Protein AF-A0A9W8GYG0-F1 (afdb_monomer)

Foldseek 3Di:
DDDPPDDFDKDFDDWDDFDDDDVRFAKTKTQTDSDDQDDDDDPVRHDPGFKMKIKGFFQFDPDNVPTQLPVVVVLVVVCVVCVVCCVVQLADRKDFPDKDFDWDQDPNDTDTDWPCVVPVPPDPDDSRTTTTMMTMIDGDAAEQQAAPALCRVVVLVDRNNHRNDDDDDSSPPGDCVDVVPQWAPDQDDDFLQADLVSLVDRGDGDDCLRVLSSVLLVLLVCQLQDRRPVPGDPPVCCVVALNVQSRDPHSVSNSVSVCQCLVDLVSVCVRTLVNGDQDDPVSNRSVRSSVNSSVSSCVCRVDCVNDVPNDDDD

Organism: NCBI:txid1052879

Solvent-accessible surface area (backbone atoms only — not comparable to full-atom values): 18501 Å² total; per-residue (Å²): 135,78,80,76,81,80,84,80,68,73,46,68,89,55,80,76,46,76,44,71,70,61,98,69,48,34,37,36,33,33,53,22,16,75,65,84,77,88,67,81,78,40,95,91,43,62,83,75,65,50,30,33,37,43,41,31,49,38,67,52,50,94,56,68,90,78,30,81,38,41,42,68,60,51,51,49,53,50,47,59,69,42,52,80,46,23,80,83,36,49,40,63,74,72,43,78,78,46,72,48,74,41,62,46,82,54,94,94,37,81,40,64,47,30,46,42,72,75,67,66,55,84,57,88,86,55,93,79,36,26,39,30,35,38,40,31,32,29,70,63,51,47,80,80,65,79,54,95,42,51,63,54,46,44,32,43,77,44,80,64,29,57,52,39,53,74,95,72,86,50,48,79,52,77,63,83,90,42,88,91,60,43,60,38,90,62,87,76,77,55,80,60,34,49,30,64,65,58,54,76,42,66,78,44,72,66,54,75,59,48,59,59,47,23,51,54,41,50,50,53,51,39,36,45,36,31,69,41,81,93,68,42,56,58,75,81,60,43,72,80,41,70,71,41,40,39,66,44,100,40,60,69,57,20,35,52,47,47,48,57,30,57,68,41,71,66,41,26,40,65,54,48,58,68,60,36,39,82,29,70,102,81,37,59,48,31,51,31,54,46,50,46,50,52,50,49,46,46,55,59,64,68,33,66,93,75,36,86,79,75,73,67,88,128

Structure (mmCIF, N/CA/C/O backbone):
data_AF-A0A9W8GYG0-F1
#
_entry.id   AF-A0A9W8GYG0-F1
#
loop_
_atom_site.group_PDB
_atom_site.id
_atom_site.type_symbol
_atom_site.label_atom_id
_atom_site.label_alt_id
_atom_site.label_comp_id
_atom_site.label_asym_id
_atom_site.label_entity_id
_atom_site.label_seq_id
_atom_site.pdbx_PDB_ins_code
_atom_site.Cartn_x
_atom_site.Cartn_y
_atom_site.Cartn_z
_atom_site.occupancy
_atom_site.B_iso_or_equiv
_atom_site.auth_seq_id
_atom_site.auth_comp_id
_atom_site.auth_asym_id
_atom_site.auth_atom_id
_atom_site.pdbx_PDB_model_num
ATOM 1 N N . MET A 1 1 ? 14.097 -17.179 -34.208 1.00 32.53 1 MET A N 1
ATOM 2 C CA . MET A 1 1 ? 14.321 -15.730 -34.385 1.00 32.53 1 MET A CA 1
ATOM 3 C C . MET A 1 1 ? 13.280 -15.048 -33.525 1.00 32.53 1 MET A C 1
ATOM 5 O O . MET A 1 1 ? 12.122 -15.060 -33.910 1.00 32.53 1 MET A O 1
ATOM 9 N N . GLY A 1 2 ? 13.652 -14.645 -32.309 1.00 39.66 2 GLY A N 1
ATOM 10 C CA . GLY A 1 2 ? 12.723 -13.975 -31.398 1.00 39.66 2 GLY A CA 1
ATOM 11 C C . GLY A 1 2 ? 12.443 -12.570 -31.909 1.00 39.66 2 GLY A C 1
ATOM 12 O O . GLY A 1 2 ? 13.369 -11.908 -32.380 1.00 39.66 2 GLY A O 1
ATOM 13 N N . GLU A 1 3 ? 11.181 -12.152 -31.872 1.00 42.31 3 GLU A N 1
ATOM 14 C CA . GLU A 1 3 ? 10.793 -10.759 -32.081 1.00 42.31 3 GLU A CA 1
ATOM 15 C C . GLU A 1 3 ? 11.710 -9.861 -31.243 1.00 42.31 3 GLU A C 1
ATOM 17 O O . GLU A 1 3 ? 11.934 -10.121 -30.059 1.00 42.31 3 GLU A O 1
ATOM 22 N N . GLY A 1 4 ? 12.326 -8.863 -31.881 1.00 46.88 4 GLY A N 1
ATOM 23 C CA . GLY A 1 4 ? 13.229 -7.947 -31.196 1.00 46.88 4 GLY A CA 1
ATOM 24 C C . GLY A 1 4 ? 12.484 -7.289 -30.043 1.00 46.88 4 GLY A C 1
ATOM 25 O O . GLY A 1 4 ? 11.437 -6.685 -30.269 1.00 46.88 4 GLY A O 1
ATOM 26 N N . ALA A 1 5 ? 12.998 -7.441 -28.821 1.00 58.00 5 ALA A N 1
ATOM 27 C CA . ALA A 1 5 ? 12.412 -6.819 -27.643 1.00 58.00 5 ALA A CA 1
ATOM 28 C C . ALA A 1 5 ? 12.202 -5.326 -27.925 1.00 58.00 5 ALA A C 1
ATOM 30 O O . ALA A 1 5 ? 13.154 -4.601 -28.224 1.00 58.00 5 ALA A O 1
ATOM 31 N N . VAL A 1 6 ? 10.945 -4.885 -27.896 1.00 69.50 6 VAL A N 1
ATOM 32 C CA . VAL A 1 6 ? 10.605 -3.484 -28.132 1.00 69.50 6 VAL A CA 1
ATOM 33 C C . VAL A 1 6 ? 11.136 -2.688 -26.949 1.00 69.50 6 VAL A C 1
ATOM 35 O O . VAL A 1 6 ? 10.640 -2.804 -25.830 1.00 69.50 6 VAL A O 1
ATOM 38 N N . VAL A 1 7 ? 12.177 -1.896 -27.192 1.00 77.94 7 VAL A N 1
ATOM 39 C CA . VAL A 1 7 ? 12.701 -0.963 -26.196 1.00 77.94 7 VAL A CA 1
ATOM 40 C C . VAL A 1 7 ? 11.732 0.208 -26.100 1.00 77.94 7 VAL A C 1
ATOM 42 O O . VAL A 1 7 ? 11.398 0.826 -27.112 1.00 77.94 7 VAL A O 1
ATOM 45 N N . LYS A 1 8 ? 11.271 0.498 -24.884 1.00 85.44 8 LYS A N 1
ATOM 46 C CA . LYS A 1 8 ? 10.375 1.616 -24.594 1.00 85.44 8 LYS A CA 1
ATOM 47 C C . LYS A 1 8 ? 11.003 2.513 -23.536 1.00 85.44 8 LYS A C 1
ATOM 49 O O . LYS A 1 8 ? 11.338 2.047 -22.447 1.00 85.44 8 LYS A O 1
ATOM 54 N N . ASP A 1 9 ? 11.138 3.790 -23.872 1.00 89.56 9 ASP A N 1
ATOM 55 C CA . ASP A 1 9 ? 11.705 4.801 -22.987 1.00 89.56 9 ASP A CA 1
ATOM 56 C C . ASP A 1 9 ? 10.609 5.470 -22.156 1.00 89.56 9 ASP A C 1
ATOM 58 O O . ASP A 1 9 ? 9.516 5.751 -22.647 1.00 89.56 9 ASP A O 1
ATOM 62 N N . TYR A 1 10 ? 10.922 5.746 -20.889 1.00 90.62 10 TYR A N 1
ATOM 63 C CA . TYR A 1 10 ? 10.026 6.428 -19.960 1.00 90.62 10 TYR A CA 1
ATOM 64 C C . TYR A 1 10 ? 10.720 7.631 -19.326 1.00 90.62 10 TYR A C 1
ATOM 66 O O . TYR A 1 10 ? 11.835 7.531 -18.811 1.00 90.62 10 TYR A O 1
ATOM 74 N N . TYR A 1 11 ? 10.027 8.765 -19.310 1.00 89.69 11 TYR A N 1
ATOM 75 C CA . TYR A 1 11 ? 10.526 10.044 -18.819 1.00 89.69 11 TYR A CA 1
ATOM 76 C C . TYR A 1 11 ? 9.817 10.435 -17.523 1.00 89.69 11 TYR A C 1
ATOM 78 O O . TYR A 1 11 ? 8.597 10.323 -17.409 1.00 89.69 11 TYR A O 1
ATOM 86 N N . PHE A 1 12 ? 10.575 10.922 -16.541 1.00 87.75 12 PHE A N 1
ATOM 87 C CA . PHE A 1 12 ? 10.055 11.358 -15.246 1.00 87.75 12 PHE A CA 1
ATOM 88 C C . PHE A 1 12 ? 10.804 12.595 -14.751 1.00 87.75 12 PHE A C 1
ATOM 90 O O . PHE A 1 12 ? 11.953 12.825 -15.120 1.00 87.75 12 PHE A O 1
ATOM 97 N N . SER A 1 13 ? 10.155 13.395 -13.904 1.00 80.50 13 SER A N 1
ATOM 98 C CA . SER A 1 13 ? 10.754 14.603 -13.316 1.00 80.50 13 SER A CA 1
ATOM 99 C C . SER A 1 13 ? 10.986 14.497 -11.810 1.00 80.50 13 SER A C 1
ATOM 101 O O . SER A 1 13 ? 11.845 15.189 -11.271 1.00 80.50 13 SER A O 1
ATOM 103 N N . THR A 1 14 ? 10.238 13.635 -11.117 1.00 72.06 14 THR A N 1
ATOM 104 C CA . THR A 1 14 ? 10.296 13.494 -9.656 1.00 72.06 14 THR A CA 1
ATOM 105 C C . THR A 1 14 ? 10.007 12.060 -9.226 1.00 72.06 14 THR A C 1
ATOM 107 O O . THR A 1 14 ? 9.078 11.440 -9.747 1.00 72.06 14 THR A O 1
ATOM 110 N N . VAL A 1 15 ? 10.729 11.574 -8.217 1.00 72.38 15 VAL A N 1
ATOM 111 C CA . VAL A 1 15 ? 10.367 10.356 -7.472 1.00 72.38 15 VAL A CA 1
ATOM 112 C C . VAL A 1 15 ? 9.193 10.690 -6.548 1.00 72.38 15 VAL A C 1
ATOM 114 O O . VAL A 1 15 ? 9.250 11.693 -5.837 1.00 72.38 15 VAL A O 1
ATOM 117 N N . ARG A 1 16 ? 8.109 9.901 -6.575 1.00 66.88 16 ARG A N 1
ATOM 118 C CA . ARG A 1 16 ? 6.901 10.181 -5.771 1.00 66.88 16 ARG A CA 1
ATOM 119 C C . ARG A 1 16 ? 6.907 9.533 -4.399 1.00 66.88 16 ARG A C 1
ATOM 121 O O . ARG A 1 16 ? 6.424 10.144 -3.453 1.00 66.88 16 ARG A O 1
ATOM 128 N N . CYS A 1 17 ? 7.421 8.315 -4.306 1.00 62.78 17 CYS A N 1
ATOM 129 C CA . CYS A 1 17 ? 7.518 7.572 -3.059 1.00 62.78 17 CYS A CA 1
ATOM 130 C C . CYS A 1 17 ? 8.853 6.829 -3.024 1.00 62.78 17 CYS A C 1
ATOM 132 O O . CYS A 1 17 ? 9.299 6.317 -4.056 1.00 62.78 17 CYS A O 1
ATOM 134 N N . GLN A 1 18 ? 9.471 6.796 -1.845 1.00 62.59 18 GLN A N 1
ATOM 135 C CA . GLN A 1 18 ? 10.703 6.072 -1.574 1.00 62.59 18 GLN A CA 1
ATOM 136 C C . GLN A 1 18 ? 10.613 5.444 -0.179 1.00 62.59 18 GLN A C 1
ATOM 138 O O . GLN A 1 18 ? 10.443 6.155 0.811 1.00 62.59 18 GLN A O 1
ATOM 143 N N . ALA A 1 19 ? 10.733 4.120 -0.121 1.00 55.72 19 ALA A N 1
ATOM 144 C CA . ALA A 1 19 ? 10.968 3.365 1.103 1.00 55.72 19 ALA A CA 1
ATOM 145 C C . ALA A 1 19 ? 12.425 2.859 1.091 1.00 55.72 19 ALA A C 1
ATOM 147 O O . ALA A 1 19 ? 12.839 2.205 0.131 1.00 55.72 19 ALA A O 1
ATOM 148 N N . ASP A 1 20 ? 13.213 3.175 2.125 1.00 53.03 20 ASP A N 1
ATOM 149 C CA . ASP A 1 20 ? 14.621 2.749 2.302 1.00 53.03 20 ASP A CA 1
ATOM 150 C C . ASP A 1 20 ? 14.684 1.549 3.283 1.00 53.03 20 ASP A C 1
ATOM 152 O O . ASP A 1 20 ? 13.808 1.453 4.136 1.00 53.03 20 ASP A O 1
ATOM 156 N N . ARG A 1 21 ? 15.622 0.575 3.311 1.00 51.34 21 ARG A N 1
ATOM 157 C CA . ARG A 1 21 ? 17.047 0.415 2.955 1.00 51.34 21 ARG A CA 1
ATOM 158 C C . ARG A 1 21 ? 17.504 -1.055 2.696 1.00 51.34 21 ARG A C 1
ATOM 160 O O . ARG A 1 21 ? 17.574 -1.825 3.643 1.00 51.34 21 ARG A O 1
ATOM 167 N N . VAL A 1 22 ? 18.216 -1.306 1.599 1.00 42.56 22 VAL A N 1
ATOM 168 C CA . VAL A 1 22 ? 19.689 -1.489 1.615 1.00 42.56 22 VAL A CA 1
ATOM 169 C C . VAL A 1 22 ? 20.235 -0.494 0.584 1.00 42.56 22 VAL A C 1
ATOM 171 O O . VAL A 1 22 ? 19.637 -0.332 -0.473 1.00 42.56 22 VAL A O 1
ATOM 174 N N . PHE A 1 23 ? 21.264 0.295 0.914 1.00 48.19 23 PHE A N 1
ATOM 175 C CA . PHE A 1 23 ? 21.724 1.437 0.087 1.00 48.19 23 PHE A CA 1
ATOM 176 C C . PHE A 1 23 ? 20.643 2.482 -0.300 1.00 48.19 23 PHE A C 1
ATOM 178 O O . PHE A 1 23 ? 20.776 3.165 -1.314 1.00 48.19 23 PHE A O 1
ATOM 185 N N . GLY A 1 24 ? 19.574 2.633 0.491 1.00 51.66 24 GLY A N 1
ATOM 186 C CA . GLY A 1 24 ? 18.480 3.572 0.183 1.00 51.66 24 GLY A CA 1
ATOM 187 C C . GLY A 1 24 ? 17.498 3.076 -0.888 1.00 51.66 24 GLY A C 1
ATOM 188 O O . GLY A 1 24 ? 16.936 3.878 -1.628 1.00 51.66 24 GLY A O 1
ATOM 189 N N . ARG A 1 25 ? 17.343 1.753 -1.045 1.00 57.03 25 ARG A N 1
ATOM 190 C CA . ARG A 1 25 ? 16.404 1.149 -2.002 1.00 57.03 25 ARG A CA 1
ATOM 191 C C . ARG A 1 25 ? 15.663 -0.025 -1.354 1.00 57.03 25 ARG A C 1
ATOM 193 O O . ARG A 1 25 ? 16.288 -1.046 -1.090 1.00 57.03 25 ARG A O 1
ATOM 200 N N . TYR A 1 26 ? 14.362 0.114 -1.100 1.00 67.88 26 TYR A N 1
ATOM 201 C CA . TYR A 1 26 ? 13.443 -1.029 -0.981 1.00 67.88 26 TYR A CA 1
ATOM 202 C C . TYR A 1 26 ? 12.332 -0.962 -2.019 1.00 67.88 26 TYR A C 1
ATOM 204 O O . TYR A 1 26 ? 12.177 -1.920 -2.762 1.00 67.88 26 TYR A O 1
ATOM 212 N N . THR A 1 27 ? 11.666 0.181 -2.161 1.00 76.00 27 THR A N 1
ATOM 213 C CA . THR A 1 27 ? 10.703 0.422 -3.244 1.00 76.00 27 THR A CA 1
ATOM 214 C C . THR A 1 27 ? 10.742 1.897 -3.630 1.00 76.00 27 THR A C 1
ATOM 216 O O . THR A 1 27 ? 10.792 2.783 -2.772 1.00 76.00 27 THR A O 1
ATOM 219 N N . ARG A 1 28 ? 10.730 2.176 -4.933 1.00 81.25 28 ARG A N 1
ATOM 220 C CA . ARG A 1 28 ? 10.609 3.506 -5.531 1.00 81.25 28 ARG A CA 1
ATOM 221 C C . ARG A 1 28 ? 9.422 3.512 -6.475 1.00 81.25 28 ARG A C 1
ATOM 223 O O . ARG A 1 28 ? 9.220 2.566 -7.229 1.00 81.25 28 ARG A O 1
ATOM 230 N N . CYS A 1 29 ? 8.669 4.602 -6.455 1.00 81.00 29 CYS A N 1
ATOM 231 C CA . CYS A 1 29 ? 7.591 4.827 -7.409 1.00 81.00 29 CYS A CA 1
ATOM 232 C C . CYS A 1 29 ? 7.861 6.089 -8.224 1.00 81.00 29 CYS A C 1
ATOM 234 O O . CYS A 1 29 ? 8.062 7.181 -7.675 1.00 81.00 29 CYS A O 1
ATOM 236 N N . PHE A 1 30 ? 7.817 5.938 -9.541 1.00 84.38 30 PHE A N 1
ATOM 237 C CA . PHE A 1 30 ? 7.934 7.021 -10.503 1.00 84.38 30 PHE A CA 1
ATOM 238 C C . PHE A 1 30 ? 6.594 7.199 -11.201 1.00 84.38 30 PHE A C 1
ATOM 240 O O . PHE A 1 30 ? 6.005 6.226 -11.657 1.00 84.38 30 PHE A O 1
ATOM 247 N N . LEU A 1 31 ? 6.128 8.439 -11.321 1.00 84.31 31 LEU A N 1
ATOM 248 C CA . LEU A 1 31 ? 5.104 8.752 -12.312 1.00 84.31 31 LEU A CA 1
ATOM 249 C C . LEU A 1 31 ? 5.833 9.190 -13.567 1.00 84.31 31 LEU A C 1
ATOM 251 O O . LEU A 1 31 ? 6.679 10.090 -13.502 1.00 84.31 31 LEU A O 1
ATOM 255 N N . THR A 1 32 ? 5.542 8.528 -14.676 1.00 88.44 32 THR A N 1
ATOM 256 C CA . THR A 1 32 ? 6.310 8.675 -15.903 1.00 88.44 32 THR A CA 1
ATOM 257 C C . THR A 1 32 ? 5.392 8.845 -17.108 1.00 88.44 32 THR A C 1
ATOM 259 O O . THR A 1 32 ? 4.164 8.751 -17.023 1.00 88.44 32 THR A O 1
ATOM 262 N N . THR A 1 33 ? 6.006 9.179 -18.233 1.00 88.31 33 THR A N 1
ATOM 263 C CA . THR A 1 33 ? 5.366 9.236 -19.540 1.00 88.31 33 THR A CA 1
ATOM 264 C C . THR A 1 33 ? 6.251 8.530 -20.549 1.00 88.31 33 THR A C 1
ATOM 266 O O . THR A 1 33 ? 7.475 8.593 -20.451 1.00 88.31 33 THR A O 1
ATOM 269 N N . ASP A 1 34 ? 5.643 7.852 -21.507 1.00 87.50 34 ASP A N 1
ATOM 270 C CA . ASP A 1 34 ? 6.313 7.295 -22.682 1.00 87.50 34 ASP A CA 1
ATOM 271 C C . ASP A 1 34 ? 6.393 8.299 -23.844 1.00 87.50 34 ASP A C 1
ATOM 273 O O . ASP A 1 34 ? 6.921 7.994 -24.913 1.00 87.50 34 ASP A O 1
ATOM 277 N N . VAL A 1 35 ? 5.899 9.522 -23.634 1.00 87.69 35 VAL A N 1
ATOM 278 C CA . VAL A 1 35 ? 5.983 10.615 -24.600 1.00 87.69 35 VAL A CA 1
ATOM 279 C C . VAL A 1 35 ? 7.257 11.419 -24.362 1.00 87.69 35 VAL A C 1
ATOM 281 O O . VAL A 1 35 ? 7.494 11.930 -23.267 1.00 87.69 35 VAL A O 1
ATOM 284 N N . ILE A 1 36 ? 8.058 11.582 -25.416 1.00 87.81 36 ILE A N 1
ATOM 285 C CA . ILE A 1 36 ? 9.282 12.390 -25.375 1.00 87.81 36 ILE A CA 1
ATOM 286 C C . ILE A 1 36 ? 8.931 13.835 -24.969 1.00 87.81 36 ILE A C 1
ATOM 288 O O . ILE A 1 36 ? 8.145 14.486 -25.666 1.00 87.81 36 ILE A O 1
ATOM 292 N N . PRO A 1 37 ? 9.512 14.376 -23.880 1.00 84.69 37 PRO A N 1
ATOM 293 C CA . PRO A 1 37 ? 9.245 15.742 -23.452 1.00 84.69 37 PRO A CA 1
ATOM 294 C C . PRO A 1 37 ? 9.752 16.747 -24.489 1.00 84.69 37 PRO A C 1
ATOM 296 O O . PRO A 1 37 ? 10.952 16.861 -24.745 1.00 84.69 37 PRO A O 1
ATOM 299 N N . MET A 1 38 ? 8.834 17.511 -25.078 1.00 83.06 38 MET A N 1
ATOM 300 C CA . MET A 1 38 ? 9.169 18.584 -26.012 1.00 83.06 38 MET A CA 1
ATOM 301 C C . MET A 1 38 ? 9.496 19.859 -25.219 1.00 83.06 38 MET A C 1
ATOM 303 O O . MET A 1 38 ? 8.609 20.630 -24.857 1.00 83.06 38 MET A O 1
ATOM 307 N N . GLY A 1 39 ? 10.781 20.077 -24.928 1.00 83.00 39 GLY A N 1
ATOM 308 C CA . GLY A 1 39 ? 11.282 21.272 -24.236 1.00 83.00 39 GLY A CA 1
ATOM 309 C C . GLY A 1 39 ? 11.584 21.072 -22.746 1.00 83.00 39 GLY A C 1
ATOM 310 O O . GLY A 1 39 ? 11.620 19.955 -22.236 1.00 83.00 39 GLY A O 1
ATOM 311 N N . VAL A 1 40 ? 11.860 22.175 -22.042 1.00 84.44 40 VAL A N 1
ATOM 312 C CA . VAL A 1 40 ? 12.241 22.139 -20.620 1.00 84.44 40 VAL A CA 1
ATOM 313 C C . VAL A 1 40 ? 11.010 21.859 -19.757 1.00 84.44 40 VAL A C 1
ATOM 315 O O . VAL A 1 40 ? 10.021 22.594 -19.820 1.00 84.44 40 VAL A O 1
ATOM 318 N N . VAL A 1 41 ? 11.087 20.813 -18.932 1.00 84.69 41 VAL A N 1
ATOM 319 C CA . VAL A 1 41 ? 10.051 20.475 -17.946 1.00 84.69 41 VAL A CA 1
ATOM 320 C C . VAL A 1 41 ? 10.043 21.526 -16.838 1.00 84.69 41 VAL A C 1
ATOM 322 O O . VAL A 1 41 ? 11.073 21.801 -16.222 1.00 84.69 41 VAL A O 1
ATOM 325 N N . SER A 1 42 ? 8.880 22.119 -16.573 1.00 83.12 42 SER A N 1
ATOM 326 C CA . SER A 1 42 ? 8.711 23.171 -15.565 1.00 83.12 42 SER A CA 1
ATOM 327 C C . SER A 1 42 ? 7.309 23.136 -14.948 1.00 83.12 42 SER A C 1
ATOM 329 O O . SER A 1 42 ? 6.454 22.358 -15.361 1.00 83.12 42 SER A O 1
ATOM 331 N N . ALA A 1 43 ? 7.037 24.005 -13.970 1.00 79.75 43 ALA A N 1
ATOM 332 C CA . ALA A 1 43 ? 5.693 24.140 -13.400 1.00 79.75 43 ALA A CA 1
ATOM 333 C C . ALA A 1 43 ? 4.645 24.620 -14.427 1.00 79.75 43 ALA A C 1
ATOM 335 O O . ALA A 1 43 ? 3.468 24.298 -14.293 1.00 79.75 43 ALA A O 1
ATOM 336 N N . THR A 1 44 ? 5.062 25.380 -15.445 1.00 82.25 44 THR A N 1
ATOM 337 C CA . THR A 1 44 ? 4.190 25.875 -16.524 1.00 82.25 44 THR A CA 1
ATOM 338 C C . THR A 1 44 ? 4.158 24.950 -17.741 1.00 82.25 44 THR A C 1
ATOM 340 O O . THR A 1 44 ? 3.310 25.130 -18.609 1.00 82.25 44 THR A O 1
ATOM 343 N N . ASN A 1 45 ? 5.053 23.960 -17.792 1.00 82.62 45 ASN A N 1
ATOM 344 C CA . ASN A 1 45 ? 5.111 22.914 -18.810 1.00 82.62 45 ASN A CA 1
ATOM 345 C C . ASN A 1 45 ? 5.411 21.553 -18.146 1.00 82.62 45 ASN A C 1
ATOM 347 O O . ASN A 1 45 ? 6.541 21.053 -18.242 1.00 82.62 45 ASN A O 1
ATOM 351 N N . PRO A 1 46 ? 4.458 20.994 -17.374 1.00 83.56 46 PRO A N 1
ATOM 352 C CA . PRO A 1 46 ? 4.664 19.734 -16.674 1.00 83.56 46 PRO A CA 1
ATOM 353 C C . PRO A 1 46 ? 4.577 18.542 -17.634 1.00 83.56 46 PRO A C 1
ATOM 355 O O . PRO A 1 46 ? 3.944 18.610 -18.686 1.00 83.56 46 PRO A O 1
ATOM 358 N N . LEU A 1 47 ? 5.171 17.415 -17.237 1.00 84.94 47 LEU A N 1
ATOM 359 C CA . LEU A 1 47 ? 4.962 16.143 -17.930 1.00 84.94 47 LEU A CA 1
ATOM 360 C C . LEU A 1 47 ? 3.495 15.710 -17.820 1.00 84.94 47 LEU A C 1
ATOM 362 O O . LEU A 1 47 ? 2.904 15.785 -16.740 1.00 84.94 47 LEU A O 1
ATOM 366 N N . ILE A 1 48 ? 2.940 15.199 -18.920 1.00 84.69 48 ILE A N 1
ATOM 367 C CA . ILE A 1 48 ? 1.654 14.496 -18.921 1.00 84.69 48 ILE A CA 1
ATOM 368 C C . ILE A 1 48 ? 1.942 13.043 -18.559 1.00 84.69 48 ILE A C 1
ATOM 370 O O . ILE A 1 48 ? 2.442 12.274 -19.377 1.00 84.69 48 ILE A O 1
ATOM 374 N N . LEU A 1 49 ? 1.689 12.702 -17.302 1.00 84.25 49 LEU A N 1
ATOM 375 C CA . LEU A 1 49 ? 2.003 11.401 -16.728 1.00 84.25 49 LEU A CA 1
ATOM 376 C C . LEU A 1 49 ? 0.943 10.389 -17.183 1.00 84.25 49 LEU A C 1
ATOM 378 O O . LEU A 1 49 ? -0.248 10.653 -17.035 1.00 84.25 49 LEU A O 1
ATOM 382 N N . THR A 1 50 ? 1.369 9.253 -17.729 1.00 84.25 50 THR A N 1
ATOM 383 C CA . THR A 1 50 ? 0.476 8.219 -18.291 1.00 84.25 50 THR A CA 1
ATOM 384 C C . THR A 1 50 ? 0.642 6.865 -17.617 1.00 84.25 50 THR A C 1
ATOM 386 O O . THR A 1 50 ? -0.297 6.074 -17.592 1.00 84.25 50 THR A O 1
ATOM 389 N N . VAL A 1 51 ? 1.807 6.615 -17.023 1.00 85.44 51 VAL A N 1
ATOM 390 C CA . VAL A 1 51 ? 2.146 5.349 -16.378 1.00 85.44 51 VAL A CA 1
ATOM 391 C C . VAL A 1 51 ? 2.830 5.566 -15.032 1.00 85.44 51 VAL A C 1
ATOM 393 O O . VAL A 1 51 ? 3.449 6.597 -14.754 1.00 85.44 51 VAL A O 1
ATOM 396 N N . VAL A 1 52 ? 2.746 4.553 -14.186 1.00 85.38 52 VAL A N 1
ATOM 397 C CA . VAL A 1 52 ? 3.474 4.466 -12.924 1.00 85.38 52 VAL A CA 1
ATOM 398 C C . VAL A 1 52 ? 4.456 3.311 -13.000 1.00 85.38 52 VAL A C 1
ATOM 400 O O . VAL A 1 52 ? 4.111 2.208 -13.414 1.00 85.38 52 VAL A O 1
ATOM 403 N N . ILE A 1 53 ? 5.698 3.581 -12.615 1.00 87.31 53 ILE A N 1
ATOM 404 C CA . ILE A 1 53 ? 6.751 2.578 -12.533 1.00 87.31 53 ILE A CA 1
ATOM 405 C C . ILE A 1 53 ? 7.040 2.328 -11.063 1.00 87.31 53 ILE A C 1
ATOM 407 O O . ILE A 1 53 ? 7.550 3.217 -10.375 1.00 87.31 53 ILE A O 1
ATOM 411 N N . LYS A 1 54 ? 6.735 1.117 -10.604 1.00 86.69 54 LYS A N 1
ATOM 412 C CA . LYS A 1 54 ? 7.235 0.580 -9.342 1.00 86.69 54 LYS A CA 1
ATOM 413 C C . LYS A 1 54 ? 8.573 -0.102 -9.610 1.00 86.69 54 LYS A C 1
ATOM 415 O O . LYS A 1 54 ? 8.705 -0.888 -10.542 1.00 86.69 54 LYS A O 1
ATOM 420 N N . ASP A 1 55 ? 9.566 0.228 -8.806 1.00 85.81 55 ASP A N 1
ATOM 421 C CA . ASP A 1 55 ? 10.930 -0.288 -8.874 1.00 85.81 55 ASP A CA 1
ATOM 422 C C . ASP A 1 55 ? 11.309 -0.733 -7.457 1.00 85.81 55 ASP A C 1
ATOM 424 O O . ASP A 1 55 ? 11.484 0.109 -6.572 1.00 85.81 55 ASP A O 1
ATOM 428 N N . SER A 1 56 ? 11.326 -2.045 -7.217 1.00 85.12 56 SER A N 1
ATOM 429 C CA . SER A 1 56 ? 11.494 -2.625 -5.880 1.00 85.12 56 SER A CA 1
ATOM 430 C C . SER A 1 56 ? 12.607 -3.664 -5.807 1.00 85.12 56 SER A C 1
ATOM 432 O O . SER A 1 56 ? 13.027 -4.253 -6.799 1.00 85.12 56 SER A O 1
ATOM 434 N N . TRP A 1 57 ? 13.106 -3.869 -4.592 1.00 84.81 57 TRP A N 1
ATOM 435 C CA . TRP A 1 57 ? 14.013 -4.948 -4.211 1.00 84.81 57 TRP A CA 1
ATOM 436 C C . TRP A 1 57 ? 13.261 -5.922 -3.306 1.00 84.81 57 TRP A C 1
ATOM 438 O O . TRP A 1 57 ? 13.402 -5.910 -2.073 1.00 84.81 57 TRP A O 1
ATOM 448 N N . ALA A 1 58 ? 12.423 -6.738 -3.938 1.00 80.12 58 ALA A N 1
ATOM 449 C CA . ALA A 1 58 ? 11.528 -7.662 -3.262 1.00 80.12 58 ALA A CA 1
ATOM 450 C C . ALA A 1 58 ? 12.293 -8.873 -2.717 1.00 80.12 58 ALA A C 1
ATOM 452 O O . ALA A 1 58 ? 13.253 -9.350 -3.331 1.00 80.12 58 ALA A O 1
ATOM 453 N N . LEU A 1 59 ? 11.861 -9.378 -1.556 1.00 80.50 59 LEU A N 1
ATOM 454 C CA . LEU A 1 59 ? 12.269 -10.709 -1.104 1.00 80.50 59 LEU A CA 1
ATOM 455 C C . LEU A 1 59 ? 11.767 -11.722 -2.120 1.00 80.50 59 LEU A C 1
ATOM 457 O O . LEU A 1 59 ? 10.587 -11.733 -2.447 1.00 80.50 59 LEU A O 1
ATOM 461 N N . SER A 1 60 ? 12.663 -12.570 -2.605 1.00 82.44 60 SER A N 1
ATOM 462 C CA . SER A 1 60 ? 12.349 -13.439 -3.732 1.00 82.44 60 SER A CA 1
ATOM 463 C C . SER A 1 60 ? 12.997 -14.809 -3.561 1.00 82.44 60 SER A C 1
ATOM 465 O O . SER A 1 60 ? 13.849 -15.001 -2.692 1.00 82.44 60 SER A O 1
ATOM 467 N N . LYS A 1 61 ? 12.597 -15.791 -4.368 1.00 83.94 61 LYS A N 1
ATOM 468 C CA . LYS A 1 61 ? 13.371 -17.032 -4.533 1.00 83.94 61 LYS A CA 1
ATOM 469 C C . LYS A 1 61 ? 14.369 -16.876 -5.671 1.00 83.94 61 LYS A C 1
ATOM 471 O O . LYS A 1 61 ? 14.123 -16.139 -6.613 1.00 83.94 61 LYS A O 1
ATOM 476 N N . ARG A 1 62 ? 15.490 -17.600 -5.650 1.00 85.19 62 ARG A N 1
ATOM 477 C CA . ARG A 1 62 ? 16.460 -17.550 -6.765 1.00 85.19 62 ARG A CA 1
ATOM 478 C C . ARG A 1 62 ? 15.817 -17.943 -8.094 1.00 85.19 62 ARG A C 1
ATOM 480 O O . ARG A 1 62 ? 15.958 -17.220 -9.075 1.00 85.19 62 ARG A O 1
ATOM 487 N N . ASN A 1 63 ? 15.040 -19.024 -8.103 1.00 84.69 63 ASN A N 1
ATOM 488 C CA . ASN A 1 63 ? 14.206 -19.382 -9.243 1.00 84.69 63 ASN A CA 1
ATOM 489 C C . ASN A 1 63 ? 12.881 -18.605 -9.198 1.00 84.69 63 ASN A C 1
ATOM 491 O O . ASN A 1 63 ? 12.097 -18.782 -8.268 1.00 84.69 63 ASN A O 1
ATOM 495 N N . ALA A 1 64 ? 12.632 -17.769 -10.208 1.00 80.81 64 ALA A N 1
ATOM 496 C CA . ALA A 1 64 ? 11.404 -16.980 -10.315 1.00 80.81 64 ALA A CA 1
ATOM 497 C C . ALA A 1 64 ? 10.144 -17.852 -10.453 1.00 80.81 64 ALA A C 1
ATOM 499 O O . ALA A 1 64 ? 9.085 -17.481 -9.959 1.00 80.81 64 ALA A O 1
ATOM 500 N N . ALA A 1 65 ? 10.249 -19.026 -11.086 1.00 81.25 65 ALA A N 1
ATOM 501 C CA . ALA A 1 65 ? 9.102 -19.916 -11.272 1.00 81.25 65 ALA A CA 1
ATOM 502 C C . ALA A 1 65 ? 8.526 -20.409 -9.932 1.00 81.25 65 ALA A C 1
ATOM 504 O O . ALA A 1 65 ? 7.307 -20.533 -9.794 1.00 81.25 65 ALA A O 1
ATOM 505 N N . ASP A 1 66 ? 9.402 -20.607 -8.946 1.00 80.62 66 ASP A N 1
ATOM 506 C CA . ASP A 1 66 ? 9.072 -21.167 -7.634 1.00 80.62 66 ASP A CA 1
ATOM 507 C C . ASP A 1 66 ? 8.650 -20.093 -6.618 1.00 80.62 66 ASP A C 1
ATOM 509 O O . ASP A 1 66 ? 8.352 -20.414 -5.459 1.00 80.62 66 ASP A O 1
ATOM 513 N N . ASP A 1 67 ? 8.690 -18.815 -7.005 1.00 75.75 67 ASP A N 1
ATOM 514 C CA . ASP A 1 67 ? 8.396 -17.701 -6.114 1.00 75.75 67 ASP A CA 1
ATOM 515 C C . ASP A 1 67 ? 6.887 -17.476 -5.989 1.00 75.75 67 ASP A C 1
ATOM 517 O O . ASP A 1 67 ? 6.223 -17.001 -6.909 1.00 75.75 67 ASP A O 1
ATOM 521 N N . ALA A 1 68 ? 6.339 -17.831 -4.828 1.00 70.44 68 ALA A N 1
ATOM 522 C CA . ALA A 1 68 ? 4.932 -17.615 -4.514 1.00 70.44 68 ALA A CA 1
ATOM 523 C C . ALA A 1 68 ? 4.601 -16.133 -4.258 1.00 70.44 68 ALA A C 1
ATOM 525 O O . ALA A 1 68 ? 3.436 -15.760 -4.324 1.00 70.44 68 ALA A O 1
ATOM 526 N N . ARG A 1 69 ? 5.610 -15.287 -3.997 1.00 69.38 69 ARG A N 1
ATOM 527 C CA . ARG A 1 69 ? 5.458 -13.844 -3.730 1.00 69.38 69 ARG A CA 1
ATOM 528 C C . ARG A 1 69 ? 5.647 -12.989 -4.985 1.00 69.38 69 ARG A C 1
ATOM 530 O O . ARG A 1 69 ? 5.996 -11.815 -4.904 1.00 69.38 69 ARG A O 1
ATOM 537 N N . ASP A 1 70 ? 5.469 -13.587 -6.158 1.00 78.81 70 ASP A N 1
ATOM 538 C CA . ASP A 1 70 ? 5.550 -12.878 -7.428 1.00 78.81 70 ASP A CA 1
ATOM 539 C C . ASP A 1 70 ? 4.386 -11.879 -7.549 1.00 78.81 70 ASP A C 1
ATOM 541 O O . ASP A 1 70 ? 3.266 -12.243 -7.910 1.00 78.81 70 ASP A O 1
ATOM 545 N N . GLU A 1 71 ? 4.659 -10.605 -7.249 1.00 78.88 71 GLU A N 1
ATOM 546 C CA . GLU A 1 71 ? 3.684 -9.510 -7.318 1.00 78.88 71 GLU A CA 1
ATOM 547 C C . GLU A 1 71 ? 2.993 -9.434 -8.684 1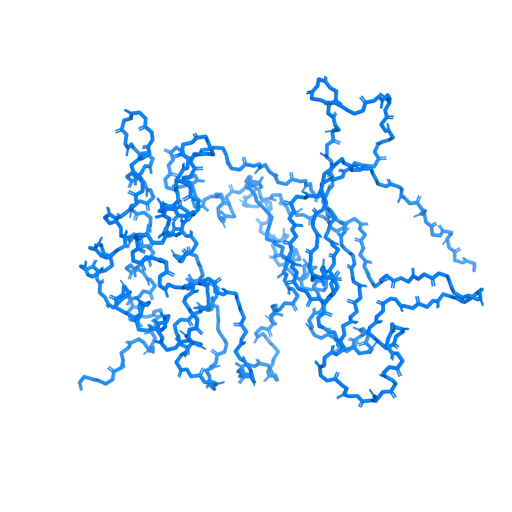.00 78.88 71 GLU A C 1
ATOM 549 O O . GLU A 1 71 ? 1.799 -9.149 -8.749 1.00 78.88 71 GLU A O 1
ATOM 554 N N . VAL A 1 72 ? 3.697 -9.741 -9.778 1.00 81.19 72 VAL A N 1
ATOM 555 C CA . VAL A 1 72 ? 3.104 -9.737 -11.123 1.00 81.19 72 VAL A CA 1
ATOM 556 C C . VAL A 1 72 ? 2.039 -10.819 -11.225 1.00 81.19 72 VAL A C 1
ATOM 558 O O . VAL A 1 72 ? 0.938 -10.558 -11.710 1.00 81.19 72 VAL A O 1
ATOM 561 N N . ARG A 1 73 ? 2.341 -12.024 -10.735 1.00 80.44 73 ARG A N 1
ATOM 562 C CA . ARG A 1 73 ? 1.394 -13.143 -10.710 1.00 80.44 73 ARG A CA 1
ATOM 563 C C . ARG A 1 73 ? 0.177 -12.813 -9.848 1.00 80.44 73 ARG A C 1
ATOM 565 O O . ARG A 1 73 ? -0.948 -13.047 -10.286 1.00 80.44 73 ARG A O 1
ATOM 572 N N . SER A 1 74 ? 0.389 -12.217 -8.676 1.00 78.56 74 SER A N 1
ATOM 573 C CA . SER A 1 74 ? -0.693 -11.777 -7.788 1.00 78.56 74 SER A CA 1
ATOM 574 C C . SER A 1 74 ? -1.576 -10.717 -8.447 1.00 78.56 74 SER A C 1
ATOM 576 O O . SER A 1 74 ? -2.797 -10.845 -8.438 1.00 78.56 74 SER A O 1
ATOM 578 N N . LEU A 1 75 ? -0.983 -9.706 -9.088 1.00 78.31 75 LEU A N 1
ATOM 579 C CA . LEU A 1 75 ? -1.725 -8.670 -9.809 1.00 78.31 75 LEU A CA 1
ATOM 580 C C . LEU A 1 75 ? -2.514 -9.237 -10.996 1.00 78.31 75 LEU A C 1
ATOM 582 O O . LEU A 1 75 ? -3.633 -8.790 -11.240 1.00 78.31 75 LEU A O 1
ATOM 586 N N . ILE A 1 76 ? -1.977 -10.232 -11.712 1.00 80.00 76 ILE A N 1
ATOM 587 C CA . ILE A 1 76 ? -2.709 -10.940 -12.773 1.00 80.00 76 ILE A CA 1
ATOM 588 C C . ILE A 1 76 ? -3.903 -11.701 -12.184 1.00 80.00 76 ILE A C 1
ATOM 590 O O . ILE A 1 76 ? -5.011 -11.516 -12.680 1.00 80.00 76 ILE A O 1
ATOM 594 N N . LYS A 1 77 ? -3.721 -12.470 -11.097 1.00 78.25 77 LYS A N 1
ATOM 595 C CA . LYS A 1 77 ? -4.819 -13.196 -10.424 1.00 78.25 77 LYS A CA 1
ATOM 596 C C . LYS A 1 77 ? -5.915 -12.233 -9.951 1.00 78.25 77 LYS A C 1
ATOM 598 O O . LYS A 1 77 ? -7.095 -12.473 -10.197 1.00 78.25 77 LYS A O 1
ATOM 603 N N . ILE A 1 78 ? -5.531 -11.121 -9.316 1.00 74.94 78 ILE A N 1
ATOM 604 C CA . ILE A 1 78 ? -6.462 -10.068 -8.878 1.00 74.94 78 ILE A CA 1
ATOM 605 C C . ILE A 1 78 ? -7.202 -9.485 -10.081 1.00 74.94 78 ILE A C 1
ATOM 607 O O . ILE A 1 78 ? -8.426 -9.384 -10.057 1.00 74.94 78 ILE A O 1
ATOM 611 N N . LYS A 1 79 ? -6.477 -9.131 -11.150 1.00 74.81 79 LYS A N 1
ATOM 612 C CA . LYS A 1 79 ? -7.074 -8.610 -12.381 1.00 74.81 79 LYS A CA 1
ATOM 613 C C . LYS A 1 79 ? -8.085 -9.590 -12.956 1.00 74.81 79 LYS A C 1
ATOM 615 O O . LYS A 1 79 ? -9.177 -9.157 -13.281 1.00 74.81 79 LYS A O 1
ATOM 620 N N . GLU A 1 80 ? -7.748 -10.869 -13.081 1.00 77.81 80 GLU A N 1
ATOM 621 C CA . GLU A 1 80 ? -8.643 -11.899 -13.617 1.00 77.81 80 GLU A CA 1
ATOM 622 C C . GLU A 1 80 ? -9.896 -12.069 -12.748 1.00 77.81 80 GLU A C 1
ATOM 624 O O . GLU A 1 80 ? -11.006 -12.044 -13.276 1.00 77.81 80 GLU A O 1
ATOM 629 N N . GLY A 1 81 ? -9.737 -12.135 -11.422 1.00 74.62 81 GLY A N 1
ATOM 630 C CA . GLY A 1 81 ? -10.862 -12.244 -10.487 1.00 74.62 81 GLY A CA 1
ATOM 631 C C . GLY A 1 81 ? -11.761 -11.003 -10.450 1.00 74.62 81 GLY A C 1
ATOM 632 O O . GLY A 1 81 ? -12.973 -11.117 -10.257 1.00 74.62 81 GLY A O 1
ATOM 633 N N . LEU A 1 82 ? -11.193 -9.812 -10.662 1.00 70.38 82 LEU A N 1
ATOM 634 C CA . LEU A 1 82 ? -11.953 -8.567 -10.772 1.00 70.38 82 LEU A CA 1
ATOM 635 C C . LEU A 1 82 ? -12.536 -8.363 -12.169 1.00 70.38 82 LEU A C 1
ATOM 637 O O . LEU A 1 82 ? -13.564 -7.708 -12.283 1.00 70.38 82 LEU A O 1
ATOM 641 N N . PHE A 1 83 ? -11.932 -8.914 -13.227 1.00 69.25 83 PHE A N 1
ATOM 642 C CA . PHE A 1 83 ? -12.350 -8.687 -14.614 1.00 69.25 83 PHE A CA 1
ATOM 643 C C . PHE A 1 83 ? -13.801 -9.105 -14.849 1.00 69.25 83 PHE A C 1
ATOM 645 O O . PHE A 1 83 ? -14.550 -8.382 -15.503 1.00 69.25 83 PHE A O 1
ATOM 652 N N . GLU A 1 84 ? -14.219 -10.226 -14.255 1.00 68.50 84 GLU A N 1
ATOM 653 C CA . GLU A 1 84 ? -15.602 -10.709 -14.328 1.00 68.50 84 GLU A CA 1
ATOM 654 C C . GLU A 1 84 ? -16.604 -9.721 -13.713 1.00 68.50 84 GLU A C 1
ATOM 656 O O . GLU A 1 84 ? -17.733 -9.615 -14.183 1.00 68.50 84 GLU A O 1
ATOM 661 N N . LYS A 1 85 ? -16.177 -8.952 -12.705 1.00 65.44 85 LYS A N 1
ATOM 662 C CA . LYS A 1 85 ? -17.002 -7.957 -12.006 1.00 65.44 85 LYS A CA 1
ATOM 663 C C . LYS A 1 85 ? -16.766 -6.527 -12.492 1.00 65.44 85 LYS A C 1
ATOM 665 O O . LYS A 1 85 ? -17.562 -5.644 -12.195 1.00 65.44 85 LYS A O 1
ATOM 670 N N . ALA A 1 86 ? -15.703 -6.279 -13.255 1.00 61.16 86 ALA A N 1
ATOM 671 C CA . ALA A 1 86 ? -15.250 -4.940 -13.626 1.00 61.16 86 ALA A CA 1
ATOM 672 C C . ALA A 1 86 ? -16.303 -4.171 -14.424 1.00 61.16 86 ALA A C 1
ATOM 674 O O . ALA A 1 86 ? -16.524 -2.990 -14.176 1.00 61.16 86 ALA A O 1
ATOM 675 N N . ALA A 1 87 ? -16.985 -4.855 -15.349 1.00 61.69 87 ALA A N 1
ATOM 676 C CA . ALA A 1 87 ? -18.052 -4.259 -16.147 1.00 61.69 87 ALA A CA 1
ATOM 677 C C . ALA A 1 87 ? -19.303 -3.929 -15.315 1.00 61.69 87 ALA A C 1
ATOM 679 O O . ALA A 1 87 ? -20.013 -2.979 -15.633 1.00 61.69 87 ALA A O 1
ATOM 680 N N . GLU A 1 88 ? -19.576 -4.698 -14.258 1.00 64.19 88 GLU A N 1
ATOM 681 C CA . GLU A 1 88 ? -20.714 -4.473 -13.356 1.00 64.19 88 GLU A CA 1
ATOM 682 C C . GLU A 1 88 ? -20.429 -3.364 -12.340 1.00 64.19 88 GLU A C 1
ATOM 684 O O . GLU A 1 88 ? -21.336 -2.630 -11.948 1.00 64.19 88 GLU A O 1
ATOM 689 N N . LEU A 1 89 ? -19.168 -3.248 -11.925 1.00 56.91 89 LEU A N 1
ATOM 690 C CA . LEU A 1 89 ? -18.711 -2.325 -10.894 1.00 56.91 89 LEU A CA 1
ATOM 691 C C . LEU A 1 89 ? -18.131 -1.019 -11.463 1.00 56.91 89 LEU A C 1
ATOM 693 O O . LEU A 1 89 ? -17.722 -0.172 -10.683 1.00 56.91 89 LEU A O 1
ATOM 697 N N . ASP A 1 90 ? -18.090 -0.855 -12.792 1.00 60.84 90 ASP A N 1
ATOM 698 C CA . ASP A 1 90 ? -17.498 0.290 -13.517 1.00 60.84 90 ASP A CA 1
ATOM 699 C C . ASP A 1 90 ? -15.999 0.519 -13.190 1.00 60.84 90 ASP A C 1
ATOM 701 O O . ASP A 1 90 ? -15.449 1.595 -13.378 1.00 60.84 90 ASP A O 1
ATOM 705 N N . ILE A 1 91 ? -15.283 -0.486 -12.665 1.00 59.12 91 ILE A N 1
ATOM 706 C CA . ILE A 1 91 ? -13.916 -0.312 -12.133 1.00 59.12 91 ILE A CA 1
ATOM 707 C C . ILE A 1 91 ? -12.884 -0.258 -13.258 1.00 59.12 91 ILE A C 1
ATOM 709 O O . ILE A 1 91 ? -12.816 -1.132 -14.123 1.00 59.12 91 ILE A O 1
ATOM 713 N N . ILE A 1 92 ? -11.987 0.726 -13.181 1.00 62.12 92 ILE A N 1
ATOM 714 C CA . ILE A 1 92 ? -10.779 0.759 -14.006 1.00 62.12 92 ILE A CA 1
ATOM 715 C C . ILE A 1 92 ? -9.718 -0.122 -13.341 1.00 62.12 92 ILE A C 1
ATOM 717 O O . ILE A 1 92 ? -9.131 0.252 -12.324 1.00 62.12 92 ILE A O 1
ATOM 721 N N . ILE A 1 93 ? -9.454 -1.282 -13.939 1.00 67.38 93 ILE A N 1
ATOM 722 C CA . ILE A 1 93 ? -8.388 -2.179 -13.493 1.00 67.38 93 ILE A CA 1
ATOM 723 C C . ILE A 1 93 ? -7.055 -1.731 -14.109 1.00 67.38 93 ILE A C 1
ATOM 725 O O . ILE A 1 93 ? -6.980 -1.595 -15.335 1.00 67.38 93 ILE A O 1
ATOM 729 N N . PRO A 1 94 ? -5.992 -1.544 -13.305 1.00 71.38 94 PRO A N 1
ATOM 730 C CA . PRO A 1 94 ? -4.664 -1.277 -13.831 1.00 71.38 94 PRO A CA 1
ATOM 731 C C . PRO A 1 94 ? -4.186 -2.382 -14.782 1.00 71.38 94 PRO A C 1
ATOM 733 O O . PRO A 1 94 ? -4.223 -3.577 -14.488 1.00 71.38 94 PRO A O 1
ATOM 736 N N . GLU A 1 95 ? -3.695 -1.974 -15.939 1.00 79.38 95 GLU A N 1
ATOM 737 C CA . GLU A 1 95 ? -2.977 -2.804 -16.884 1.00 79.38 95 GLU A CA 1
ATOM 738 C C . GLU A 1 95 ? -1.486 -2.825 -16.543 1.00 79.38 95 GLU A C 1
ATOM 740 O O . GLU A 1 95 ? -0.851 -1.777 -16.404 1.00 79.38 95 GLU A O 1
ATOM 745 N N . ILE A 1 96 ? -0.914 -4.029 -16.465 1.00 85.81 96 ILE A N 1
ATOM 746 C CA . ILE A 1 96 ? 0.534 -4.235 -16.418 1.00 85.81 96 ILE A CA 1
ATOM 747 C C . ILE A 1 96 ? 1.066 -4.098 -17.846 1.00 85.81 96 ILE A C 1
ATOM 749 O O . ILE A 1 96 ? 0.876 -4.981 -18.678 1.00 85.81 96 ILE A O 1
ATOM 753 N N . VAL A 1 97 ? 1.732 -2.981 -18.125 1.00 87.62 97 VAL A N 1
ATOM 754 C CA . VAL A 1 97 ? 2.318 -2.666 -19.438 1.00 87.62 97 VAL A CA 1
ATOM 755 C C . VAL A 1 97 ? 3.610 -3.453 -19.660 1.00 87.62 97 VAL A C 1
ATOM 757 O O . VAL A 1 97 ? 3.902 -3.889 -20.770 1.00 87.62 97 VAL A O 1
ATOM 760 N N . ALA A 1 98 ? 4.412 -3.599 -18.605 1.00 87.94 98 ALA A N 1
ATOM 761 C CA . ALA A 1 98 ? 5.647 -4.372 -18.609 1.00 87.94 98 ALA A CA 1
ATOM 762 C C . ALA A 1 98 ? 6.031 -4.738 -17.176 1.00 87.94 98 ALA A C 1
ATOM 764 O O . ALA A 1 98 ? 5.813 -3.949 -16.255 1.00 87.94 98 ALA A O 1
ATOM 765 N N . SER A 1 99 ? 6.658 -5.895 -16.984 1.00 88.69 99 SER A N 1
ATOM 766 C CA . SER A 1 99 ? 7.145 -6.302 -15.671 1.00 88.69 99 SER A CA 1
ATOM 767 C C . SER A 1 99 ? 8.272 -7.325 -15.751 1.00 88.69 99 SER A C 1
ATOM 769 O O . SER A 1 99 ? 8.411 -8.024 -16.754 1.00 88.69 99 SER A O 1
ATOM 771 N N . GLY A 1 100 ? 9.056 -7.442 -14.681 1.00 88.06 100 GLY A N 1
ATOM 772 C CA . GLY A 1 100 ? 10.013 -8.535 -14.518 1.00 88.06 100 GLY A CA 1
ATOM 773 C C . GLY A 1 100 ? 11.220 -8.178 -13.660 1.00 88.06 100 GLY A C 1
ATOM 774 O O . GLY A 1 100 ? 11.335 -7.064 -13.137 1.00 88.06 100 GLY A O 1
ATOM 775 N N . ARG A 1 101 ? 12.138 -9.144 -13.545 1.00 90.25 101 ARG A N 1
ATOM 776 C CA . ARG A 1 101 ? 13.442 -8.946 -12.911 1.00 90.25 101 ARG A CA 1
ATOM 777 C C . ARG A 1 101 ? 14.349 -8.110 -13.795 1.00 90.25 101 ARG A C 1
ATOM 779 O O . ARG A 1 101 ? 14.434 -8.307 -15.007 1.00 90.25 101 ARG A O 1
ATOM 786 N N . VAL A 1 102 ? 15.039 -7.167 -13.174 1.00 90.31 102 VAL A N 1
ATOM 787 C CA . VAL A 1 102 ? 15.961 -6.271 -13.859 1.00 90.31 102 VAL A CA 1
ATOM 788 C C . VAL A 1 102 ? 17.263 -7.015 -14.113 1.00 90.31 102 VAL A C 1
ATOM 790 O O . VAL A 1 102 ? 17.831 -7.625 -13.214 1.00 90.31 102 VAL A O 1
ATOM 793 N N . SER A 1 103 ? 17.751 -6.936 -15.345 1.00 90.44 103 SER A N 1
ATOM 794 C CA . SER A 1 103 ? 19.085 -7.397 -15.723 1.00 90.44 103 SER A CA 1
ATOM 795 C C . SER A 1 103 ? 19.885 -6.236 -16.297 1.00 90.44 103 SER A C 1
ATOM 797 O O . SER A 1 103 ? 19.318 -5.307 -16.876 1.00 90.44 103 SER A O 1
ATOM 799 N N . PHE A 1 104 ? 21.203 -6.287 -16.155 1.00 87.62 104 PHE A N 1
ATOM 800 C CA . PHE A 1 104 ? 22.120 -5.335 -16.774 1.00 87.62 104 PHE A CA 1
ATOM 801 C C . PHE A 1 104 ? 23.279 -6.063 -17.448 1.00 87.62 104 PHE A C 1
ATOM 803 O O . PHE A 1 104 ? 23.641 -7.178 -17.077 1.00 87.62 104 PHE A O 1
ATOM 810 N N . LEU A 1 105 ? 23.859 -5.418 -18.458 1.00 89.50 105 LEU A N 1
ATOM 811 C CA . LEU A 1 105 ? 25.005 -5.955 -19.176 1.00 89.50 105 LEU A CA 1
ATOM 812 C C . LEU A 1 105 ? 26.275 -5.787 -18.330 1.00 89.50 105 LEU A C 1
ATOM 814 O O . LEU A 1 105 ? 26.633 -4.670 -17.946 1.00 89.50 105 LEU A O 1
ATOM 818 N N . ARG A 1 106 ? 26.973 -6.889 -18.060 1.00 85.19 106 ARG A N 1
ATOM 819 C CA . ARG A 1 106 ? 28.255 -6.929 -17.353 1.00 85.19 106 ARG A CA 1
ATOM 820 C C . ARG A 1 106 ? 29.182 -7.892 -18.084 1.00 85.19 106 ARG A C 1
ATOM 822 O O . ARG A 1 106 ? 28.914 -9.083 -18.118 1.00 85.19 106 ARG A O 1
ATOM 829 N N . ASN A 1 107 ? 30.303 -7.386 -18.600 1.00 88.38 107 ASN A N 1
ATOM 830 C CA . ASN A 1 107 ? 31.278 -8.179 -19.363 1.00 88.38 107 ASN A CA 1
ATOM 831 C C . ASN A 1 107 ? 30.634 -8.958 -20.530 1.00 88.38 107 ASN A C 1
ATOM 833 O O . ASN A 1 107 ? 30.864 -10.152 -20.661 1.00 88.38 107 ASN A O 1
ATOM 837 N N . ASP A 1 108 ? 29.808 -8.284 -21.335 1.00 90.12 108 ASP A N 1
ATOM 838 C CA . ASP A 1 108 ? 29.057 -8.848 -22.473 1.00 90.12 108 ASP A CA 1
ATOM 839 C C . ASP A 1 108 ? 27.974 -9.890 -22.133 1.00 90.12 108 ASP A C 1
ATOM 841 O O . ASP A 1 108 ? 27.218 -10.289 -23.019 1.00 90.12 108 ASP A O 1
ATOM 845 N N . ASP A 1 109 ? 27.804 -10.232 -20.855 1.00 88.81 109 ASP A N 1
ATOM 846 C CA . ASP A 1 109 ? 26.732 -11.100 -20.373 1.00 88.81 109 ASP A CA 1
ATOM 847 C C . ASP A 1 109 ? 25.629 -10.292 -19.677 1.00 88.81 109 ASP A C 1
ATOM 849 O O . ASP A 1 109 ? 25.886 -9.342 -18.931 1.00 88.81 109 ASP A O 1
ATOM 853 N N . TRP A 1 110 ? 24.371 -10.671 -19.908 1.00 88.62 110 TRP A N 1
ATOM 854 C CA . TRP A 1 110 ? 23.248 -10.155 -19.128 1.00 88.62 110 TRP A CA 1
ATOM 855 C C . TRP A 1 110 ? 23.224 -10.846 -17.773 1.00 88.62 110 TRP A C 1
ATOM 857 O O . TRP A 1 110 ? 23.091 -12.066 -17.691 1.00 88.62 110 TRP A O 1
ATOM 867 N N . VAL A 1 111 ? 23.335 -10.056 -16.712 1.00 89.94 111 VAL A N 1
ATOM 868 C CA . VAL A 1 111 ? 23.303 -10.549 -15.337 1.00 89.94 111 VAL A CA 1
ATOM 869 C C . VAL A 1 111 ? 22.121 -9.915 -14.620 1.00 89.94 111 VAL A C 1
ATOM 871 O O . VAL A 1 111 ? 21.892 -8.709 -14.737 1.00 89.94 111 VAL A O 1
ATOM 874 N N . GLU A 1 112 ? 21.368 -10.724 -13.879 1.00 90.44 112 GLU A N 1
ATOM 875 C CA . GLU A 1 112 ? 20.282 -10.226 -13.037 1.00 90.44 112 GLU A CA 1
ATOM 876 C C . GLU A 1 112 ? 20.824 -9.323 -11.921 1.00 90.44 112 GLU A C 1
ATOM 878 O O . GLU A 1 112 ? 21.819 -9.631 -11.253 1.00 90.44 112 GLU A O 1
ATOM 883 N N . ASP A 1 113 ? 20.128 -8.213 -11.696 1.00 90.12 113 ASP A N 1
ATOM 884 C CA . ASP A 1 113 ? 20.362 -7.317 -10.575 1.00 90.12 113 ASP A CA 1
ATOM 885 C C . ASP A 1 113 ? 19.702 -7.897 -9.321 1.00 90.12 113 ASP A C 1
ATOM 887 O O . ASP A 1 113 ? 18.485 -7.848 -9.135 1.00 90.12 113 ASP A O 1
ATOM 891 N N . ASN A 1 114 ? 20.512 -8.533 -8.483 1.00 89.38 114 ASN A N 1
ATOM 892 C CA . ASN A 1 114 ? 20.070 -9.203 -7.268 1.00 89.38 114 ASN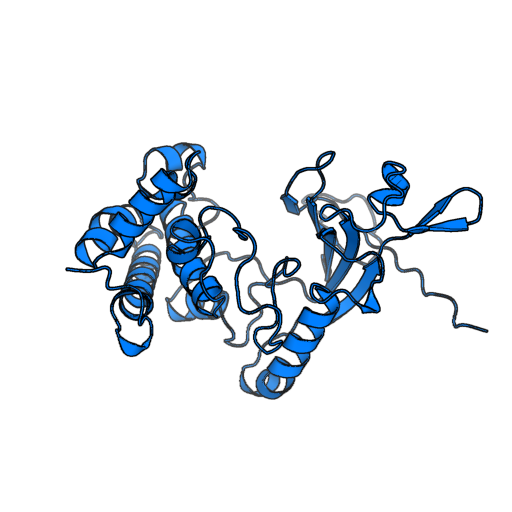 A CA 1
ATOM 893 C C . ASN A 1 114 ? 21.183 -9.181 -6.206 1.00 89.38 114 ASN A C 1
ATOM 895 O O . ASN A 1 114 ? 22.317 -8.759 -6.457 1.00 89.38 114 ASN A O 1
ATOM 899 N N . THR A 1 115 ? 20.861 -9.623 -4.990 1.00 85.81 115 THR A N 1
ATOM 900 C CA . THR A 1 115 ? 21.803 -9.611 -3.859 1.00 85.81 115 THR A CA 1
ATOM 901 C C . THR A 1 115 ? 23.041 -10.473 -4.097 1.00 85.81 115 THR A C 1
ATOM 903 O O . THR A 1 115 ? 24.134 -10.091 -3.678 1.00 85.81 115 THR A O 1
ATOM 906 N N . ASP A 1 116 ? 22.912 -11.596 -4.803 1.00 86.56 116 ASP A N 1
ATOM 907 C CA . ASP A 1 116 ? 24.046 -12.479 -5.093 1.00 86.56 116 ASP A CA 1
ATOM 908 C C . ASP A 1 116 ? 25.035 -11.787 -6.043 1.00 86.56 116 ASP A C 1
ATOM 910 O O . ASP A 1 116 ? 26.238 -11.769 -5.779 1.00 86.56 116 ASP A O 1
ATOM 914 N N . THR A 1 117 ? 24.534 -11.141 -7.101 1.00 84.62 117 THR A N 1
ATOM 915 C CA . THR A 1 117 ? 25.338 -10.380 -8.069 1.00 84.62 117 THR A CA 1
ATOM 916 C C . THR A 1 117 ? 26.046 -9.188 -7.421 1.00 84.62 117 THR A C 1
ATOM 918 O O . THR A 1 117 ? 27.192 -8.886 -7.774 1.00 84.62 117 THR A O 1
ATOM 921 N N . LEU A 1 118 ? 25.381 -8.506 -6.480 1.00 79.81 118 LEU A N 1
ATOM 922 C CA . LEU A 1 118 ? 25.923 -7.327 -5.800 1.00 79.81 118 LEU A CA 1
ATOM 923 C C . LEU A 1 118 ? 26.971 -7.671 -4.739 1.00 79.81 118 LEU A C 1
ATOM 925 O O . LEU A 1 118 ? 27.984 -6.979 -4.636 1.00 79.81 118 LEU A O 1
ATOM 929 N N . TYR A 1 119 ? 26.731 -8.712 -3.942 1.00 77.81 119 TYR A N 1
ATOM 930 C CA . TYR A 1 119 ? 27.548 -9.015 -2.764 1.00 77.81 119 TYR A CA 1
ATOM 931 C C . TYR A 1 119 ? 28.430 -10.257 -2.918 1.00 77.81 119 TYR A C 1
ATOM 933 O O . TYR A 1 119 ? 29.246 -10.535 -2.041 1.00 77.81 119 TYR A O 1
ATOM 941 N N . GLY A 1 120 ? 28.286 -11.018 -4.006 1.00 70.38 120 GLY A N 1
ATOM 942 C CA . GLY A 1 120 ? 28.994 -12.285 -4.196 1.00 70.38 120 GLY A CA 1
ATOM 943 C C . GLY A 1 120 ? 28.577 -13.359 -3.185 1.00 70.38 120 GLY A C 1
ATOM 944 O O . GLY A 1 120 ? 29.349 -14.277 -2.907 1.00 70.38 120 GLY A O 1
ATOM 945 N N . LEU A 1 121 ? 27.376 -13.239 -2.608 1.00 65.00 121 LEU A N 1
ATOM 946 C CA . LEU A 1 121 ? 26.831 -14.146 -1.598 1.00 65.00 121 LEU A CA 1
ATOM 947 C C . LEU A 1 121 ? 26.295 -15.416 -2.272 1.00 65.00 121 LEU A C 1
ATOM 949 O O . LEU A 1 121 ? 25.112 -15.710 -2.242 1.00 65.00 121 LEU A O 1
ATOM 953 N N . GLY A 1 122 ? 27.176 -16.192 -2.904 1.00 55.97 122 GLY A N 1
ATOM 954 C CA . GLY A 1 122 ? 26.837 -17.446 -3.589 1.00 55.97 122 GLY A CA 1
ATOM 955 C C . GLY A 1 122 ? 26.458 -18.604 -2.656 1.00 55.97 122 GLY A C 1
ATOM 956 O O . GLY A 1 122 ? 26.862 -19.738 -2.904 1.00 55.97 122 GLY A O 1
ATOM 957 N N . LYS A 1 123 ? 25.744 -18.350 -1.553 1.00 57.34 123 LYS A N 1
ATOM 958 C CA . LYS A 1 123 ? 25.239 -19.408 -0.671 1.00 57.34 123 LYS A CA 1
ATOM 959 C C . LYS A 1 123 ? 23.828 -19.798 -1.089 1.00 57.34 123 LYS A C 1
ATOM 961 O O . LYS A 1 123 ? 22.933 -18.958 -1.101 1.00 57.34 123 LYS A O 1
ATOM 966 N N . ALA A 1 124 ? 23.636 -21.082 -1.384 1.00 53.97 124 ALA A N 1
ATOM 967 C CA . ALA A 1 124 ? 22.306 -21.669 -1.476 1.00 53.97 124 ALA A CA 1
ATOM 968 C C . ALA A 1 124 ? 21.545 -21.401 -0.161 1.00 53.97 124 ALA A C 1
ATOM 970 O O . ALA A 1 124 ? 22.117 -21.529 0.920 1.00 53.97 124 ALA A O 1
ATOM 971 N N . ASP A 1 125 ? 20.288 -20.980 -0.290 1.00 54.78 125 ASP A N 1
ATOM 972 C CA . ASP A 1 125 ? 19.316 -20.792 0.797 1.00 54.78 125 ASP A CA 1
ATOM 973 C C . ASP A 1 125 ? 19.582 -19.661 1.806 1.00 54.78 125 ASP A C 1
ATOM 975 O O . ASP A 1 125 ? 19.267 -19.778 2.987 1.00 54.78 125 ASP A O 1
ATOM 979 N N . ASP A 1 126 ? 20.103 -18.519 1.346 1.00 61.91 126 ASP A N 1
ATOM 980 C CA . ASP A 1 126 ? 20.002 -17.275 2.125 1.00 61.91 126 ASP A CA 1
ATOM 981 C C . ASP A 1 126 ? 18.543 -16.746 2.148 1.00 61.91 126 ASP A C 1
ATOM 983 O O . ASP A 1 126 ? 18.033 -16.361 1.087 1.00 61.91 126 ASP A O 1
ATOM 987 N N . PRO A 1 127 ? 17.863 -16.684 3.317 1.00 61.44 127 PRO A N 1
ATOM 988 C CA . PRO A 1 127 ? 16.501 -16.151 3.439 1.00 61.44 127 PRO A CA 1
ATOM 989 C C . PRO A 1 127 ? 16.408 -14.643 3.152 1.00 61.44 127 PRO A C 1
ATOM 991 O O . PRO A 1 127 ? 15.310 -14.101 3.050 1.00 61.44 127 PRO A O 1
ATOM 994 N N . SER A 1 128 ? 17.543 -13.955 3.001 1.00 72.56 128 SER A N 1
ATOM 995 C CA . SER A 1 128 ? 17.618 -12.535 2.660 1.00 72.56 128 SER A CA 1
ATOM 996 C C . SER A 1 128 ? 17.778 -12.253 1.160 1.00 72.56 128 SER A C 1
ATOM 998 O O . SER A 1 128 ? 17.968 -11.090 0.791 1.00 72.56 128 SER A O 1
ATOM 1000 N N . PHE A 1 129 ? 17.685 -13.273 0.288 1.00 81.44 129 PHE A N 1
ATOM 1001 C CA . PHE A 1 129 ? 17.784 -13.069 -1.161 1.00 81.44 129 PHE A CA 1
ATOM 1002 C C . PHE A 1 129 ? 16.727 -12.076 -1.656 1.00 81.44 129 PHE A C 1
ATOM 1004 O O . PHE A 1 129 ? 15.523 -12.232 -1.420 1.00 81.44 129 PHE A O 1
ATOM 1011 N N . ARG A 1 130 ? 17.190 -11.057 -2.386 1.00 84.88 130 ARG A N 1
ATOM 1012 C CA . ARG A 1 130 ? 16.325 -10.062 -3.022 1.00 84.88 130 ARG A CA 1
ATOM 1013 C C . ARG A 1 130 ? 16.657 -9.935 -4.495 1.00 84.88 130 ARG A C 1
ATOM 1015 O O . ARG A 1 130 ? 17.830 -9.830 -4.863 1.00 84.88 130 ARG A O 1
ATOM 1022 N N . ALA A 1 131 ? 15.611 -9.895 -5.309 1.00 88.25 131 ALA A N 1
ATOM 1023 C CA . ALA A 1 131 ? 15.701 -9.587 -6.727 1.00 88.25 131 ALA A CA 1
ATOM 1024 C C . ALA A 1 131 ? 15.204 -8.159 -6.967 1.00 88.25 131 ALA A C 1
ATOM 1026 O O . ALA A 1 131 ? 14.222 -7.720 -6.363 1.00 88.25 131 ALA A O 1
ATOM 1027 N N . HIS A 1 132 ? 15.885 -7.431 -7.847 1.00 89.00 132 HIS A N 1
ATOM 1028 C CA . HIS A 1 132 ? 15.398 -6.150 -8.332 1.00 89.00 132 HIS A CA 1
ATOM 1029 C C . HIS A 1 132 ? 14.293 -6.397 -9.360 1.00 89.00 132 HIS A C 1
ATOM 1031 O O . HIS A 1 132 ? 14.533 -6.997 -10.409 1.00 89.00 132 HIS A O 1
ATOM 1037 N N . CYS A 1 133 ? 13.092 -5.912 -9.075 1.00 88.8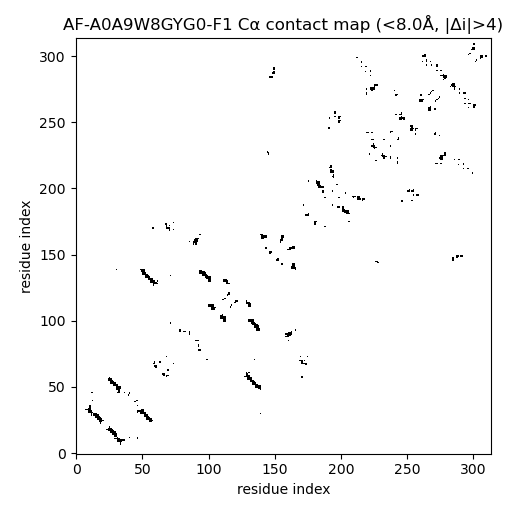8 133 CYS A N 1
ATOM 1038 C CA . CYS A 1 133 ? 11.919 -6.039 -9.925 1.00 88.88 133 CYS A CA 1
ATOM 1039 C C . CYS A 1 133 ? 11.427 -4.663 -10.376 1.00 88.88 133 CYS A C 1
ATOM 1041 O O . CYS A 1 133 ? 11.543 -3.664 -9.659 1.00 88.88 133 CYS A O 1
ATOM 1043 N N . ARG A 1 134 ? 10.843 -4.611 -11.574 1.00 89.62 134 ARG A N 1
ATOM 1044 C CA . ARG A 1 134 ? 10.148 -3.425 -12.073 1.00 89.62 134 ARG A CA 1
ATOM 1045 C C . ARG A 1 134 ? 8.779 -3.811 -12.603 1.00 89.62 134 ARG A C 1
ATOM 1047 O O . ARG A 1 134 ? 8.664 -4.805 -13.312 1.00 89.62 134 ARG A O 1
ATOM 1054 N N . ILE A 1 135 ? 7.777 -2.995 -12.298 1.00 88.50 135 ILE A N 1
ATOM 1055 C CA . ILE A 1 135 ? 6.422 -3.107 -12.838 1.00 88.50 135 ILE A CA 1
ATOM 1056 C C . ILE A 1 135 ? 6.014 -1.743 -13.381 1.00 88.50 135 ILE A C 1
ATOM 1058 O O . ILE A 1 135 ? 6.135 -0.726 -12.698 1.00 88.50 135 ILE A O 1
ATOM 1062 N N . VAL A 1 136 ? 5.550 -1.722 -14.624 1.00 88.88 136 VAL A N 1
ATOM 1063 C CA . VAL A 1 136 ? 4.986 -0.555 -15.295 1.00 88.88 136 VAL A CA 1
ATOM 1064 C C . VAL A 1 136 ? 3.484 -0.759 -15.396 1.00 88.88 136 VAL A C 1
ATOM 1066 O O . VAL A 1 136 ? 3.044 -1.751 -15.975 1.00 88.88 136 VAL A O 1
ATOM 1069 N N . MET A 1 137 ? 2.708 0.172 -14.849 1.00 86.69 137 MET A N 1
ATOM 1070 C CA . MET A 1 137 ? 1.248 0.084 -14.807 1.00 86.69 137 MET A CA 1
ATOM 1071 C C . MET A 1 137 ? 0.576 1.331 -15.387 1.00 86.69 137 MET A C 1
ATOM 1073 O O . MET A 1 137 ? 1.135 2.431 -15.344 1.00 86.69 137 MET A O 1
ATOM 1077 N N . SER A 1 138 ? -0.629 1.147 -15.922 1.00 81.12 138 SER A N 1
ATOM 1078 C CA . SER A 1 138 ? -1.506 2.173 -16.503 1.00 81.12 138 SER A CA 1
ATOM 1079 C C . SER A 1 138 ? -2.970 1.867 -16.155 1.00 81.12 138 SER A C 1
ATOM 1081 O O . SER A 1 138 ? -3.304 0.694 -16.084 1.00 81.12 138 SER A O 1
ATOM 1083 N N . PRO A 1 139 ? -3.877 2.846 -16.005 1.00 72.81 139 PRO A N 1
ATOM 1084 C CA . PRO A 1 139 ? -3.599 4.274 -15.937 1.00 72.81 139 PRO A CA 1
ATOM 1085 C C . PRO A 1 139 ? -3.072 4.677 -14.554 1.00 72.81 139 PRO A C 1
ATOM 1087 O O . PRO A 1 139 ? -3.124 3.918 -13.587 1.00 72.81 139 PRO A O 1
ATOM 1090 N N . ILE A 1 140 ? -2.570 5.907 -14.444 1.00 70.50 140 ILE A N 1
ATOM 1091 C CA . ILE A 1 140 ? -2.273 6.515 -13.143 1.00 70.50 140 ILE A CA 1
ATOM 1092 C C . ILE A 1 140 ? -3.598 6.895 -12.470 1.00 70.50 140 ILE A C 1
ATOM 1094 O O . ILE A 1 140 ? -4.404 7.609 -13.063 1.00 70.50 140 ILE A O 1
ATOM 1098 N N . GLY A 1 141 ? -3.803 6.457 -11.225 1.00 62.31 141 GLY A N 1
ATOM 1099 C CA . GLY A 1 141 ? -4.957 6.873 -10.423 1.00 62.31 141 GLY A CA 1
ATOM 1100 C C . GLY A 1 141 ? -4.929 8.366 -10.062 1.00 62.31 141 GLY A C 1
ATOM 1101 O O . GLY A 1 141 ? -3.866 8.972 -9.909 1.00 62.31 141 GLY A O 1
ATOM 1102 N N . GLU A 1 142 ? -6.104 8.968 -9.888 1.00 54.94 142 GLU A N 1
ATOM 1103 C CA . GLU A 1 142 ? -6.223 10.384 -9.524 1.00 54.94 142 GLU A CA 1
ATOM 1104 C C . GLU A 1 142 ? -5.830 10.645 -8.054 1.00 54.94 142 GLU A C 1
ATOM 1106 O O . GLU A 1 142 ? -6.234 9.896 -7.162 1.00 54.94 142 GLU A O 1
ATOM 1111 N N . PRO A 1 143 ? -5.087 11.727 -7.741 1.00 53.09 143 PRO A N 1
ATOM 1112 C CA . PRO A 1 143 ? -4.813 12.107 -6.361 1.00 53.09 143 PRO A CA 1
ATOM 1113 C C . PRO A 1 143 ? -6.092 12.450 -5.597 1.00 53.09 143 PRO A C 1
ATOM 1115 O O . PRO A 1 143 ? -6.920 13.239 -6.059 1.00 53.09 143 PRO A O 1
ATOM 1118 N N . LEU A 1 144 ? -6.188 11.978 -4.357 1.00 52.12 144 LEU A N 1
ATOM 1119 C CA . LEU A 1 144 ? -7.276 12.351 -3.462 1.00 52.12 144 LEU A CA 1
ATOM 1120 C C . LEU A 1 144 ? -7.195 13.816 -3.044 1.00 52.12 144 LEU A C 1
ATOM 1122 O O . LEU A 1 144 ? -6.345 14.202 -2.239 1.00 52.12 144 LEU A O 1
ATOM 1126 N N . ARG A 1 145 ? -8.090 14.643 -3.598 1.00 52.84 145 ARG A N 1
ATOM 1127 C CA . ARG A 1 145 ? -8.144 16.086 -3.308 1.00 52.84 145 ARG A CA 1
ATOM 1128 C C . ARG A 1 145 ? -9.093 16.424 -2.155 1.00 52.84 145 ARG A C 1
ATOM 1130 O O . ARG A 1 145 ? -8.718 17.220 -1.296 1.00 52.84 145 ARG A O 1
ATOM 1137 N N . SER A 1 146 ? -10.285 15.828 -2.135 1.00 54.00 146 SER A N 1
ATOM 1138 C CA . SER A 1 146 ? -11.279 15.899 -1.052 1.00 54.00 146 SER A CA 1
ATOM 1139 C C . SER A 1 146 ? -12.347 14.815 -1.248 1.00 54.00 146 SER A C 1
ATOM 1141 O O . SER A 1 146 ? -12.438 14.233 -2.328 1.00 54.00 146 SER A O 1
ATOM 1143 N N . THR A 1 147 ? -13.155 14.539 -0.220 1.00 54.94 147 THR A N 1
ATOM 1144 C CA . THR A 1 147 ? -14.311 13.628 -0.322 1.00 54.94 147 THR A CA 1
ATOM 1145 C C . THR A 1 147 ? -15.546 14.307 0.256 1.00 54.94 147 THR A C 1
ATOM 1147 O O . THR A 1 147 ? -15.492 14.883 1.339 1.00 54.94 147 THR A O 1
ATOM 1150 N N . LYS A 1 148 ? -16.663 14.287 -0.474 1.00 58.94 148 LYS A N 1
ATOM 1151 C CA . LYS A 1 148 ? -17.908 14.974 -0.092 1.00 58.94 148 LYS A CA 1
ATOM 1152 C C . LYS A 1 148 ? -18.876 14.070 0.668 1.00 58.94 148 LYS A C 1
ATOM 1154 O O . LYS A 1 148 ? -19.888 14.550 1.176 1.00 58.94 148 LYS A O 1
ATOM 1159 N N . SER A 1 149 ? -18.606 12.765 0.734 1.00 60.22 149 SER A N 1
ATOM 1160 C CA . SER A 1 149 ? -19.430 11.791 1.456 1.00 60.22 149 SER A CA 1
ATOM 1161 C C . SER A 1 149 ? -18.601 10.605 1.962 1.00 60.22 149 SER A C 1
ATOM 1163 O O . SER A 1 149 ? -17.514 10.344 1.456 1.00 60.22 149 SER A O 1
ATOM 1165 N N . VAL A 1 150 ? -19.131 9.872 2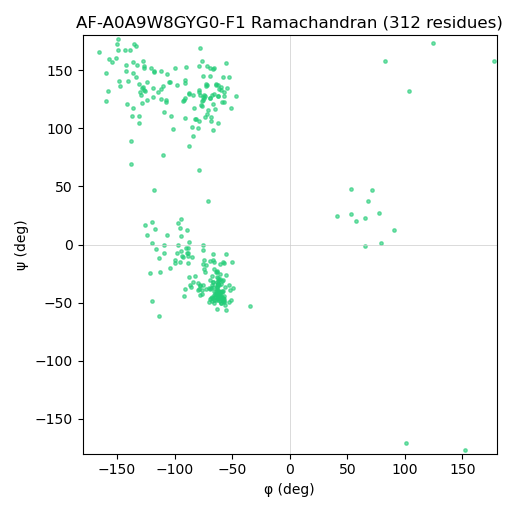.954 1.00 57.38 150 VAL A N 1
ATOM 1166 C CA . VAL A 1 150 ? -18.551 8.587 3.393 1.00 57.38 150 VAL A CA 1
ATOM 1167 C C . VAL A 1 150 ? -18.547 7.595 2.243 1.00 57.38 150 VAL A C 1
ATOM 1169 O O . VAL A 1 150 ? -17.553 6.908 2.083 1.00 57.38 150 VAL A O 1
ATOM 1172 N N . ALA A 1 151 ? -19.620 7.560 1.444 1.00 56.06 151 ALA A N 1
ATOM 1173 C CA . ALA A 1 151 ? -19.681 6.732 0.249 1.00 56.06 151 ALA A CA 1
ATOM 1174 C C . ALA A 1 151 ? -18.497 7.063 -0.659 1.00 56.06 151 ALA A C 1
ATOM 1176 O O . ALA A 1 151 ? -17.657 6.207 -0.817 1.00 56.06 151 ALA A O 1
ATOM 1177 N N . GLU A 1 152 ? -18.319 8.324 -1.066 1.00 55.53 152 GLU A N 1
ATOM 1178 C CA . GLU A 1 152 ? -17.195 8.758 -1.911 1.00 55.53 152 GLU A CA 1
ATOM 1179 C C . GLU A 1 152 ? -15.808 8.477 -1.305 1.00 55.53 152 GLU A C 1
ATOM 1181 O O . GLU A 1 152 ? -14.851 8.257 -2.034 1.00 55.53 152 GLU A O 1
ATOM 1186 N N . PHE A 1 153 ? -15.660 8.475 0.017 1.00 57.09 153 PHE A N 1
ATOM 1187 C CA . PHE A 1 153 ? -14.400 8.086 0.651 1.00 57.09 153 PHE A CA 1
ATOM 1188 C C . PHE A 1 153 ? -14.203 6.560 0.682 1.00 57.09 153 PHE A C 1
ATOM 1190 O O . PHE A 1 153 ? -13.083 6.087 0.528 1.00 57.09 153 PHE A O 1
ATOM 1197 N N . VAL A 1 154 ? -15.278 5.787 0.846 1.00 54.66 154 VAL A N 1
ATOM 1198 C CA . VAL A 1 154 ? -15.268 4.318 0.766 1.00 54.66 154 VAL A CA 1
ATOM 1199 C C . VAL A 1 154 ? -15.042 3.866 -0.674 1.00 54.66 154 VAL A C 1
ATOM 1201 O O . VAL A 1 154 ? -14.112 3.121 -0.885 1.00 54.66 154 VAL A O 1
ATOM 1204 N N . THR A 1 155 ? -15.787 4.399 -1.641 1.00 51.09 155 THR A N 1
ATOM 1205 C CA . THR A 1 155 ? -15.540 4.468 -3.098 1.00 51.09 155 THR A CA 1
ATOM 1206 C C . THR A 1 155 ? -14.068 4.644 -3.455 1.00 51.09 155 THR A C 1
ATOM 1208 O O . THR A 1 155 ? -13.479 3.904 -4.231 1.00 51.09 155 THR A O 1
ATOM 1211 N N . VAL A 1 156 ? -13.437 5.654 -2.859 1.00 52.31 156 VAL A N 1
ATOM 1212 C CA . VAL A 1 156 ? -12.021 5.949 -3.071 1.00 52.31 156 VAL A CA 1
ATOM 1213 C C . VAL A 1 156 ? -11.118 4.811 -2.597 1.00 52.31 156 VAL A C 1
ATOM 1215 O O . VAL A 1 156 ? -10.059 4.587 -3.178 1.00 52.31 156 VAL A O 1
ATOM 1218 N N . ILE A 1 157 ? -11.506 4.163 -1.501 1.00 50.03 157 ILE A N 1
ATOM 1219 C CA . ILE A 1 157 ? -10.779 3.064 -0.863 1.00 50.03 157 ILE A CA 1
ATOM 1220 C C . ILE A 1 157 ? -11.197 1.703 -1.458 1.00 50.03 157 ILE A C 1
ATOM 1222 O O . ILE A 1 157 ? -10.464 0.734 -1.299 1.00 50.03 157 ILE A O 1
ATOM 1226 N N . GLY A 1 158 ? -12.320 1.622 -2.175 1.00 43.81 158 GLY A N 1
ATOM 1227 C CA . GLY A 1 158 ? -12.893 0.391 -2.701 1.00 43.81 158 GLY A CA 1
ATOM 1228 C C . GLY A 1 158 ? -13.859 0.611 -3.870 1.00 43.81 158 GLY A C 1
ATOM 1229 O O . GLY A 1 158 ? -14.858 1.309 -3.730 1.00 43.81 158 GLY A O 1
ATOM 1230 N N . ASP A 1 159 ? -13.535 -0.047 -4.988 1.00 44.03 159 ASP A N 1
ATOM 1231 C CA . ASP A 1 159 ? -14.390 -0.734 -5.974 1.00 44.03 159 ASP A CA 1
ATOM 1232 C C . ASP A 1 159 ? -15.730 -0.126 -6.443 1.00 44.03 159 ASP A C 1
ATOM 1234 O O . ASP A 1 159 ? -16.585 -0.855 -6.939 1.00 44.03 159 ASP A O 1
ATOM 1238 N N . ASP A 1 160 ? -15.949 1.188 -6.376 1.00 39.44 160 ASP A N 1
ATOM 1239 C CA . ASP A 1 160 ? -17.193 1.800 -6.885 1.00 39.44 160 ASP A CA 1
ATOM 1240 C C . ASP A 1 160 ? -17.102 2.390 -8.306 1.00 39.44 160 ASP A C 1
ATOM 1242 O O . ASP A 1 160 ? -17.935 3.202 -8.716 1.00 39.44 160 ASP A O 1
ATOM 1246 N N . GLY A 1 161 ? -16.093 1.988 -9.069 1.00 43.09 161 GLY A N 1
ATOM 1247 C CA . GLY A 1 161 ? -16.109 2.250 -10.500 1.00 43.09 161 GLY A CA 1
ATOM 1248 C C . GLY A 1 161 ? -15.468 3.545 -10.974 1.00 43.09 161 GLY A C 1
ATOM 1249 O O . GLY A 1 161 ? -15.599 3.971 -12.115 1.00 43.09 161 GLY A O 1
ATOM 1250 N N . ILE A 1 162 ? -14.721 4.216 -10.111 1.00 43.66 162 ILE A N 1
ATOM 1251 C CA . ILE A 1 162 ? -13.854 5.304 -10.548 1.00 43.66 162 ILE A CA 1
ATOM 1252 C C . ILE A 1 162 ? -12.496 5.021 -9.925 1.00 43.66 162 ILE A C 1
ATOM 1254 O O . ILE A 1 162 ? -12.357 5.115 -8.708 1.00 43.66 162 ILE A O 1
ATOM 1258 N N . ALA A 1 163 ? -11.480 4.667 -10.725 1.00 44.81 163 ALA A N 1
ATOM 1259 C CA . ALA A 1 163 ? -10.138 4.460 -10.176 1.00 44.81 163 ALA A CA 1
ATOM 1260 C C . ALA A 1 163 ? -9.607 5.765 -9.570 1.00 44.81 163 ALA A C 1
ATOM 1262 O O . ALA A 1 163 ? -9.208 6.701 -10.265 1.00 44.81 163 ALA A O 1
ATOM 1263 N N . ARG A 1 164 ? -9.616 5.813 -8.238 1.00 52.47 164 ARG A N 1
ATOM 1264 C CA . ARG A 1 164 ? -9.194 6.955 -7.411 1.00 52.47 164 ARG A CA 1
ATOM 1265 C C . ARG A 1 164 ? -7.986 6.618 -6.527 1.00 52.47 164 ARG A C 1
ATOM 1267 O O . ARG A 1 164 ? -7.643 7.368 -5.616 1.00 52.47 164 ARG A O 1
ATOM 1274 N N . GLY A 1 165 ? -7.333 5.496 -6.820 1.00 49.81 165 GLY A N 1
ATOM 1275 C CA . GLY A 1 165 ? -6.157 4.968 -6.145 1.00 49.81 165 GLY A CA 1
ATOM 1276 C C . GLY A 1 165 ? -5.771 3.625 -6.763 1.00 49.81 165 GLY A C 1
ATOM 1277 O O . GLY A 1 165 ? -6.589 2.984 -7.413 1.00 49.81 165 GLY A O 1
ATOM 1278 N N . MET A 1 166 ? -4.517 3.219 -6.599 1.00 53.03 166 MET A N 1
ATOM 1279 C CA . MET A 1 166 ? -4.025 1.917 -7.042 1.00 53.03 166 MET A CA 1
ATOM 1280 C C . MET A 1 166 ? -3.338 1.264 -5.850 1.00 53.03 166 MET A C 1
ATOM 1282 O O . MET A 1 166 ? -2.406 1.850 -5.290 1.00 53.03 166 MET A O 1
ATOM 1286 N N . LEU A 1 167 ? -3.817 0.084 -5.455 1.00 63.31 167 LEU A N 1
ATOM 1287 C CA . LEU A 1 167 ? -3.115 -0.742 -4.483 1.00 63.31 167 LEU A CA 1
ATOM 1288 C C . LEU A 1 167 ? -1.835 -1.257 -5.145 1.00 63.31 167 LEU A C 1
ATOM 1290 O O . LEU A 1 167 ? -1.864 -1.797 -6.248 1.00 63.31 167 LEU A O 1
ATOM 1294 N N . ILE A 1 168 ? -0.709 -1.019 -4.490 1.00 62.25 168 ILE A N 1
ATOM 1295 C CA . ILE A 1 168 ? 0.628 -1.394 -4.948 1.00 62.25 168 ILE A CA 1
ATOM 1296 C C . ILE A 1 168 ? 1.392 -1.998 -3.785 1.00 62.25 168 ILE A C 1
ATOM 1298 O O . ILE A 1 168 ? 0.957 -1.883 -2.642 1.00 62.25 168 ILE A O 1
ATOM 1302 N N . ASP A 1 169 ? 2.579 -2.527 -4.074 1.00 66.88 169 ASP A N 1
ATOM 1303 C CA . ASP A 1 169 ? 3.488 -3.031 -3.045 1.00 66.88 169 ASP A CA 1
ATOM 1304 C C . ASP A 1 169 ? 2.982 -4.328 -2.406 1.00 66.88 169 ASP A C 1
ATOM 1306 O O . ASP A 1 169 ? 2.989 -4.511 -1.194 1.00 66.88 169 ASP A O 1
ATOM 1310 N N . ILE A 1 170 ? 2.561 -5.250 -3.276 1.00 72.12 170 ILE A N 1
ATOM 1311 C CA . ILE A 1 170 ? 1.963 -6.550 -2.939 1.00 72.12 170 ILE A CA 1
ATOM 1312 C C . ILE A 1 170 ? 3.064 -7.632 -2.789 1.00 72.12 170 ILE A C 1
ATOM 1314 O O . ILE A 1 170 ? 2.780 -8.816 -2.663 1.00 72.12 170 ILE A O 1
ATOM 1318 N N . ASP A 1 171 ? 4.342 -7.235 -2.718 1.00 67.56 171 ASP A N 1
ATOM 1319 C CA . ASP A 1 171 ? 5.516 -8.128 -2.594 1.00 67.56 171 ASP A CA 1
ATOM 1320 C C . ASP A 1 171 ? 5.504 -8.994 -1.313 1.00 67.56 171 ASP A C 1
ATOM 1322 O O . ASP A 1 171 ? 6.246 -9.970 -1.199 1.00 67.56 171 ASP A O 1
ATOM 1326 N N . TYR A 1 172 ? 4.685 -8.619 -0.325 1.00 73.12 172 TYR A N 1
ATOM 1327 C CA . TYR A 1 172 ? 4.477 -9.366 0.922 1.00 73.12 172 TYR A CA 1
ATOM 1328 C C . TYR A 1 172 ? 3.103 -10.032 1.018 1.00 73.12 172 TYR A C 1
ATOM 1330 O O . TYR A 1 172 ? 2.825 -10.676 2.031 1.00 73.12 172 TYR A O 1
ATOM 1338 N N . ALA A 1 173 ? 2.240 -9.876 0.013 1.00 76.38 173 ALA A N 1
ATOM 1339 C CA . ALA A 1 173 ? 0.962 -10.563 0.029 1.00 76.38 173 ALA A CA 1
ATOM 1340 C C . ALA A 1 173 ? 1.157 -12.054 -0.217 1.00 76.38 173 ALA A C 1
ATOM 1342 O O . ALA A 1 173 ? 2.111 -12.492 -0.866 1.00 76.38 173 ALA A O 1
ATOM 1343 N N . ILE A 1 174 ? 0.215 -12.819 0.307 1.00 75.81 174 ILE A N 1
ATOM 1344 C CA . ILE A 1 174 ? 0.165 -14.258 0.137 1.00 75.81 174 ILE A CA 1
ATOM 1345 C C . ILE A 1 174 ? -1.203 -14.656 -0.393 1.00 75.81 174 ILE A C 1
ATOM 1347 O O . ILE A 1 174 ? -2.201 -13.967 -0.177 1.00 75.81 174 ILE A O 1
ATOM 1351 N N . ASP A 1 175 ? -1.229 -15.779 -1.091 1.00 75.31 175 ASP A N 1
ATOM 1352 C CA . ASP A 1 175 ? -2.456 -16.395 -1.560 1.00 75.31 175 ASP A CA 1
ATOM 1353 C C . ASP A 1 175 ? -2.953 -17.380 -0.497 1.00 75.31 175 ASP A C 1
ATOM 1355 O O . ASP A 1 175 ? -2.325 -18.418 -0.293 1.00 75.31 175 ASP A O 1
ATOM 1359 N N . LEU A 1 176 ? -4.051 -17.045 0.191 1.00 74.12 176 LEU A N 1
ATOM 1360 C CA . LEU A 1 176 ? -4.629 -17.889 1.250 1.00 74.12 176 LEU A CA 1
ATOM 1361 C C . LEU A 1 176 ? -5.186 -19.218 0.716 1.00 74.12 176 LEU A C 1
ATOM 1363 O O . LEU A 1 176 ? -5.426 -20.132 1.491 1.00 74.12 176 LEU A O 1
ATOM 1367 N N . ASP A 1 177 ? -5.373 -19.350 -0.600 1.00 71.12 177 ASP A N 1
ATOM 1368 C CA . ASP A 1 177 ? -5.786 -20.616 -1.213 1.00 71.12 177 ASP A CA 1
ATOM 1369 C C . ASP A 1 177 ? -4.629 -21.642 -1.287 1.00 71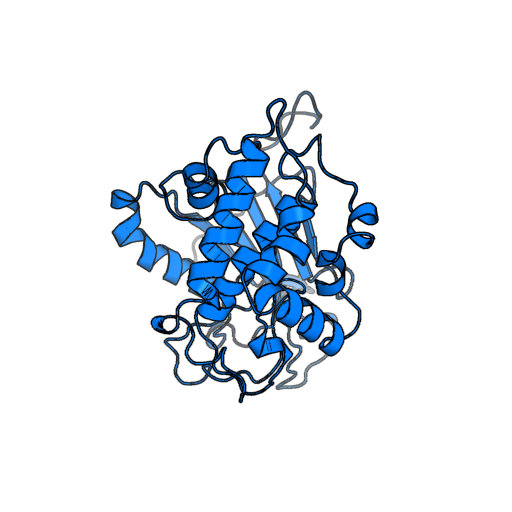.12 177 ASP A C 1
ATOM 1371 O O . ASP A 1 177 ? -4.825 -22.769 -1.746 1.00 71.12 177 ASP A O 1
ATOM 1375 N N . GLN A 1 178 ? -3.404 -21.266 -0.892 1.00 66.81 178 GLN A N 1
ATOM 1376 C CA . GLN A 1 178 ? -2.229 -22.140 -0.916 1.00 66.81 178 GLN A CA 1
ATOM 1377 C C . GLN A 1 178 ? -1.910 -22.687 0.486 1.00 66.81 178 GLN A C 1
ATOM 1379 O O . GLN A 1 178 ? -1.209 -22.043 1.263 1.00 66.81 178 GLN A O 1
ATOM 1384 N N . GLU A 1 179 ? -2.340 -23.932 0.739 1.00 53.53 179 GLU A N 1
ATOM 1385 C CA . GLU A 1 179 ? -2.319 -24.658 2.034 1.00 53.53 179 GLU A CA 1
ATOM 1386 C C . GLU A 1 179 ? -0.971 -24.678 2.801 1.00 53.53 179 GLU A C 1
ATOM 1388 O O . GLU A 1 179 ? -0.925 -25.020 3.982 1.00 53.53 179 GLU A O 1
ATOM 1393 N N . GLU A 1 180 ? 0.159 -24.338 2.172 1.00 58.62 180 GLU A N 1
ATOM 1394 C CA . GLU A 1 180 ? 1.483 -24.355 2.818 1.00 58.62 180 GLU A CA 1
ATOM 1395 C C . GLU A 1 180 ? 1.875 -23.021 3.494 1.00 58.62 180 GLU A C 1
ATOM 1397 O O . GLU A 1 180 ? 2.947 -22.945 4.101 1.00 58.62 180 GLU A O 1
ATOM 1402 N N . GLN A 1 181 ? 1.057 -21.959 3.401 1.00 60.16 181 GLN A N 1
ATOM 1403 C CA . GLN A 1 181 ? 1.430 -20.603 3.860 1.00 60.16 181 GLN A CA 1
ATOM 1404 C C . GLN A 1 181 ? 0.483 -19.963 4.889 1.00 60.16 181 GLN A C 1
ATOM 1406 O O . GLN A 1 181 ? 0.690 -18.799 5.262 1.00 60.16 181 GLN A O 1
ATOM 1411 N N . ASP A 1 182 ? -0.487 -20.722 5.398 1.00 62.56 182 ASP A N 1
ATOM 1412 C CA . ASP A 1 182 ? -1.561 -20.215 6.267 1.00 62.56 182 ASP A CA 1
ATOM 1413 C C . ASP A 1 182 ? -1.053 -19.743 7.634 1.00 62.56 182 ASP A C 1
ATOM 1415 O O . ASP A 1 182 ? -1.619 -18.839 8.249 1.00 62.56 182 ASP A O 1
ATOM 1419 N N . LYS A 1 183 ? 0.066 -20.299 8.109 1.00 63.25 183 LYS A N 1
ATOM 1420 C CA . LYS A 1 183 ? 0.672 -19.918 9.390 1.00 63.25 183 LYS A CA 1
ATOM 1421 C C . LYS A 1 183 ? 1.806 -18.917 9.221 1.00 63.25 183 LYS A C 1
ATOM 1423 O O . LYS A 1 183 ? 2.675 -19.055 8.356 1.00 63.25 183 LYS A O 1
ATOM 1428 N N . ARG A 1 184 ? 1.833 -17.906 10.094 1.00 66.44 184 ARG A N 1
ATOM 1429 C CA . ARG A 1 184 ? 2.944 -16.949 10.152 1.00 66.44 184 ARG A CA 1
ATOM 1430 C C . ARG A 1 184 ? 4.219 -17.633 10.645 1.00 66.44 184 ARG A C 1
ATOM 1432 O O . ARG A 1 184 ? 4.246 -18.258 11.694 1.00 66.44 184 ARG A O 1
ATOM 1439 N N . THR A 1 185 ? 5.301 -17.458 9.892 1.00 60.09 185 THR A N 1
ATOM 1440 C CA . THR A 1 185 ? 6.666 -17.834 10.305 1.00 60.09 185 THR A CA 1
ATOM 1441 C C . THR A 1 185 ? 7.467 -16.637 10.821 1.00 60.09 185 THR A C 1
ATOM 1443 O O . THR A 1 185 ? 8.510 -16.809 11.445 1.00 60.09 185 THR A O 1
ATOM 1446 N N . GLU A 1 186 ? 6.996 -15.420 10.542 1.00 63.94 186 GLU A N 1
ATOM 1447 C CA . GLU A 1 186 ? 7.595 -14.157 10.967 1.00 63.94 186 GLU A CA 1
ATOM 1448 C C . GLU A 1 186 ? 6.536 -13.041 11.034 1.00 63.94 186 GLU A C 1
ATOM 1450 O O . GLU A 1 186 ? 5.490 -13.100 10.373 1.00 63.94 186 GLU A O 1
ATOM 1455 N N . MET A 1 187 ? 6.813 -12.003 11.828 1.00 71.25 187 MET A N 1
ATOM 1456 C CA . MET A 1 187 ? 5.981 -10.802 11.897 1.00 71.25 187 MET A CA 1
ATOM 1457 C C . MET A 1 187 ? 6.192 -9.963 10.633 1.00 71.25 187 MET A C 1
ATOM 1459 O O . MET A 1 187 ? 7.248 -9.370 10.435 1.00 71.25 187 MET A O 1
ATOM 1463 N N . THR A 1 188 ? 5.173 -9.921 9.778 1.00 70.06 188 THR A N 1
ATOM 1464 C CA . THR A 1 188 ? 5.164 -9.157 8.523 1.00 70.06 188 THR A CA 1
ATOM 1465 C C . THR A 1 188 ? 4.182 -7.989 8.596 1.00 70.06 188 THR A C 1
ATOM 1467 O O . THR A 1 188 ? 3.149 -8.072 9.272 1.00 70.06 188 THR A O 1
ATOM 1470 N N . GLY A 1 189 ? 4.510 -6.909 7.881 1.00 73.94 189 GLY A N 1
ATOM 1471 C CA . GLY A 1 189 ? 3.703 -5.695 7.757 1.00 73.94 189 GLY A CA 1
ATOM 1472 C C . GLY A 1 189 ? 4.463 -4.427 8.156 1.00 73.94 189 GLY A C 1
ATOM 1473 O O . GLY A 1 189 ? 5.593 -4.477 8.634 1.00 73.94 189 GLY A O 1
ATOM 1474 N N . THR A 1 190 ? 3.839 -3.270 7.932 1.00 78.75 190 THR A N 1
ATOM 1475 C CA . THR A 1 190 ? 4.423 -1.957 8.242 1.00 78.75 190 THR A CA 1
ATOM 1476 C C . THR A 1 190 ? 3.662 -1.308 9.387 1.00 78.75 190 THR A C 1
ATOM 1478 O O . THR A 1 190 ? 2.448 -1.137 9.301 1.00 78.75 190 THR A O 1
ATOM 1481 N N . GLU A 1 191 ? 4.358 -0.910 10.450 1.00 81.25 191 GLU A N 1
ATOM 1482 C CA . GLU A 1 191 ? 3.775 -0.068 11.498 1.00 81.25 191 GLU A CA 1
ATOM 1483 C C . GLU A 1 191 ? 3.296 1.257 10.891 1.00 81.25 191 GLU A C 1
ATOM 1485 O O . GLU A 1 191 ? 4.024 1.876 10.105 1.00 81.25 191 GLU A O 1
ATOM 1490 N N . PRO A 1 192 ? 2.095 1.748 11.228 1.00 83.12 192 PRO A N 1
ATOM 1491 C CA . PRO A 1 192 ? 1.178 1.330 12.295 1.00 83.12 192 PRO A CA 1
ATOM 1492 C C . PRO A 1 192 ? 0.082 0.342 11.853 1.00 83.12 192 PRO A C 1
ATOM 1494 O O . PRO A 1 192 ? -0.921 0.192 12.543 1.00 83.12 192 PRO A O 1
ATOM 1497 N N . TYR A 1 193 ? 0.190 -0.284 10.685 1.00 87.31 193 TYR A N 1
ATOM 1498 C CA . TYR A 1 193 ? -0.914 -1.004 10.034 1.00 87.31 193 TYR A CA 1
ATOM 1499 C C . TYR A 1 193 ? -0.953 -2.506 10.336 1.00 87.31 193 TYR A C 1
ATOM 1501 O O . TYR A 1 193 ? -1.910 -3.172 9.963 1.00 87.31 193 TYR A O 1
ATOM 1509 N N . ILE A 1 194 ? 0.054 -3.033 11.036 1.00 84.31 194 ILE A N 1
ATOM 1510 C CA . ILE A 1 194 ? 0.124 -4.445 11.441 1.00 84.31 194 ILE A CA 1
ATOM 1511 C C . ILE A 1 194 ? -1.050 -4.783 12.371 1.00 84.31 194 ILE A C 1
ATOM 1513 O O . ILE A 1 194 ? -1.233 -4.092 13.374 1.00 84.31 194 ILE A O 1
ATOM 1517 N N . ARG A 1 195 ? -1.814 -5.837 12.062 1.00 86.06 195 ARG A N 1
ATOM 1518 C CA . ARG A 1 195 ? -2.947 -6.328 12.872 1.00 86.06 195 ARG A CA 1
ATOM 1519 C C . ARG A 1 195 ? -2.565 -6.573 14.339 1.00 86.06 195 ARG A C 1
ATOM 1521 O O . ARG A 1 195 ? -1.477 -7.084 14.596 1.00 86.06 195 ARG A O 1
ATOM 1528 N N . ILE A 1 196 ? -3.467 -6.313 15.286 1.00 87.31 196 ILE A N 1
ATOM 1529 C CA . ILE A 1 196 ? -3.262 -6.545 16.729 1.00 87.31 196 ILE A CA 1
ATOM 1530 C C . ILE A 1 196 ? -2.817 -7.981 17.021 1.00 87.31 196 ILE A C 1
ATOM 1532 O O . ILE A 1 196 ? -1.807 -8.162 17.697 1.00 87.31 196 ILE A O 1
ATOM 1536 N N . ASN A 1 197 ? -3.509 -8.990 16.482 1.00 81.81 197 ASN A N 1
ATOM 1537 C CA . ASN A 1 197 ? -3.167 -10.393 16.760 1.00 81.81 197 ASN A CA 1
ATOM 1538 C C . ASN A 1 197 ? -1.752 -10.744 16.268 1.00 81.81 197 ASN A C 1
ATOM 1540 O O . ASN A 1 197 ? -1.028 -11.504 16.903 1.00 81.81 197 ASN A O 1
ATOM 1544 N N . ASN A 1 198 ? -1.312 -10.102 15.184 1.00 81.25 198 ASN A N 1
ATOM 1545 C CA . ASN A 1 198 ? 0.030 -10.288 14.634 1.00 81.25 198 ASN A CA 1
ATOM 1546 C C . ASN A 1 198 ? 1.122 -9.594 15.456 1.00 81.25 198 ASN A C 1
ATOM 1548 O O . ASN A 1 198 ? 2.304 -9.880 15.272 1.00 81.25 198 ASN A O 1
ATOM 1552 N N . LEU A 1 199 ? 0.743 -8.659 16.328 1.00 82.25 199 LEU A N 1
ATOM 1553 C CA . LEU A 1 199 ? 1.641 -8.030 17.291 1.00 82.25 199 LEU A CA 1
ATOM 1554 C C . LEU A 1 199 ? 1.740 -8.832 18.595 1.00 82.25 199 LEU A C 1
ATOM 1556 O O . LEU A 1 199 ? 2.759 -8.733 19.277 1.00 82.25 199 LEU A O 1
ATOM 1560 N N . SER A 1 200 ? 0.697 -9.586 18.959 1.00 75.75 200 SER A N 1
ATOM 1561 C CA . SER A 1 200 ? 0.648 -10.366 20.202 1.00 75.75 200 SER A CA 1
ATOM 1562 C C . SER A 1 200 ? 1.260 -11.756 20.075 1.00 75.75 200 SER A C 1
ATOM 1564 O O . SER A 1 200 ? 1.862 -12.241 21.032 1.00 75.75 200 SER A O 1
ATOM 1566 N N . GLU A 1 201 ? 1.117 -12.401 18.918 1.00 68.56 201 GLU A N 1
ATOM 1567 C CA . GLU A 1 201 ? 1.449 -13.811 18.738 1.00 68.56 201 GLU A CA 1
ATOM 1568 C C . GLU A 1 201 ? 2.212 -14.053 17.431 1.00 68.56 201 GLU A C 1
ATOM 1570 O O . GLU A 1 201 ? 2.022 -13.370 16.426 1.00 68.56 201 GLU A O 1
ATOM 1575 N N . SER A 1 202 ? 3.111 -15.040 17.454 1.00 58.06 202 SER A N 1
ATOM 1576 C CA . SER A 1 202 ? 3.941 -15.400 16.295 1.00 58.06 202 SER A CA 1
ATOM 1577 C C . SER A 1 202 ? 3.371 -16.548 15.456 1.00 58.06 202 SER A C 1
ATOM 1579 O O . SER A 1 202 ? 3.797 -16.692 14.316 1.00 58.06 202 SER A O 1
ATOM 1581 N N . ASP A 1 203 ? 2.398 -17.310 15.975 1.00 67.56 203 ASP A N 1
ATOM 1582 C CA . ASP A 1 203 ? 1.753 -18.464 15.312 1.00 67.56 203 ASP A CA 1
ATOM 1583 C C . ASP A 1 203 ? 0.247 -18.216 15.105 1.00 67.56 203 ASP A C 1
ATOM 1585 O O . ASP A 1 203 ? -0.595 -19.045 15.442 1.00 67.56 203 ASP A O 1
ATOM 1589 N N . VAL A 1 204 ? -0.103 -17.030 14.597 1.00 72.31 204 VAL A N 1
ATOM 1590 C CA . VAL A 1 204 ? -1.485 -16.704 14.210 1.00 72.31 204 VAL A CA 1
ATOM 1591 C C . VAL A 1 204 ? -1.692 -17.062 12.745 1.00 72.31 204 VAL A C 1
ATOM 1593 O O . VAL A 1 204 ? -0.823 -16.815 11.900 1.00 72.31 204 VAL A O 1
ATOM 1596 N N . GLU A 1 205 ? -2.858 -17.628 12.452 1.00 75.38 205 GLU A N 1
ATOM 1597 C CA . GLU A 1 205 ? -3.318 -17.863 11.088 1.00 75.38 205 GLU A CA 1
ATOM 1598 C C . GLU A 1 205 ? -3.458 -16.536 10.331 1.00 75.38 205 GLU A C 1
ATOM 1600 O O . GLU A 1 205 ? -4.010 -15.548 10.833 1.00 75.38 205 GLU A O 1
ATOM 1605 N N . ARG A 1 206 ? -2.936 -16.506 9.107 1.00 76.00 206 ARG A N 1
ATOM 1606 C CA . ARG A 1 206 ? -3.109 -15.381 8.195 1.00 76.00 206 ARG A CA 1
ATOM 1607 C C . ARG A 1 206 ? -4.520 -15.432 7.638 1.00 76.00 206 ARG A C 1
ATOM 1609 O O . ARG A 1 206 ? -4.941 -16.435 7.081 1.00 76.00 206 ARG A O 1
ATOM 1616 N N . THR A 1 207 ? -5.247 -14.331 7.765 1.00 80.12 207 THR A N 1
ATOM 1617 C CA . THR A 1 207 ? -6.606 -14.216 7.233 1.00 80.12 207 THR A CA 1
ATOM 1618 C C . THR A 1 207 ? -6.796 -12.850 6.597 1.00 80.12 207 THR A C 1
ATOM 1620 O O . THR A 1 207 ? -6.018 -11.926 6.840 1.00 80.12 207 THR A O 1
ATOM 1623 N N . SER A 1 208 ? -7.884 -12.670 5.846 1.00 79.69 208 SER A N 1
ATOM 1624 C CA . SER A 1 208 ? -8.254 -11.361 5.293 1.00 79.69 208 SER A CA 1
ATOM 1625 C C . SER A 1 208 ? -8.418 -10.271 6.364 1.00 79.69 208 SER A C 1
ATOM 1627 O O . SER A 1 208 ? -8.452 -9.087 6.037 1.00 79.69 208 SER A O 1
ATOM 1629 N N . LEU A 1 209 ? -8.536 -10.634 7.651 1.00 81.88 209 LEU A N 1
ATOM 1630 C CA . LEU A 1 209 ? -8.570 -9.665 8.749 1.00 81.88 209 LEU A CA 1
ATOM 1631 C C . LEU A 1 209 ? -7.258 -8.882 8.891 1.00 81.88 209 LEU A C 1
ATOM 1633 O O . LEU A 1 209 ? -7.286 -7.765 9.408 1.00 81.88 209 LEU A O 1
ATOM 1637 N N . ASP A 1 210 ? -6.137 -9.429 8.414 1.00 80.06 210 ASP A N 1
ATOM 1638 C CA . ASP A 1 210 ? -4.857 -8.720 8.358 1.00 80.06 210 ASP A CA 1
ATOM 1639 C C . ASP A 1 210 ? -4.969 -7.447 7.503 1.00 80.06 210 ASP A C 1
ATOM 1641 O O . ASP A 1 210 ? -4.496 -6.381 7.909 1.00 80.06 210 ASP A O 1
ATOM 1645 N N . ASP A 1 211 ? -5.684 -7.533 6.378 1.00 81.62 211 ASP A N 1
ATOM 1646 C CA . ASP A 1 211 ? -5.962 -6.395 5.504 1.00 81.62 211 ASP A CA 1
ATOM 1647 C C . ASP A 1 211 ? -7.082 -5.515 6.068 1.00 81.62 211 ASP A C 1
ATOM 1649 O O . ASP A 1 211 ? -6.949 -4.288 6.103 1.00 81.62 211 ASP A O 1
ATOM 1653 N N . TRP A 1 212 ? -8.167 -6.113 6.576 1.00 84.00 212 TRP A N 1
ATOM 1654 C CA . TRP A 1 212 ? -9.293 -5.345 7.118 1.00 84.00 212 TRP A CA 1
ATOM 1655 C C . TRP A 1 212 ? -8.912 -4.479 8.321 1.00 84.00 212 TRP A C 1
ATOM 1657 O O . TRP A 1 212 ? -9.459 -3.385 8.444 1.00 84.00 212 TRP A O 1
ATOM 1667 N N . GLU A 1 213 ? -7.978 -4.899 9.184 1.00 87.06 213 GLU A N 1
ATOM 1668 C CA . GLU A 1 213 ? -7.518 -4.076 10.316 1.00 87.06 213 GLU A CA 1
ATOM 1669 C C . GLU A 1 213 ? -6.606 -2.913 9.878 1.00 87.06 213 GLU A C 1
ATOM 1671 O O . GLU A 1 213 ? -6.533 -1.870 10.543 1.00 87.06 213 GLU A O 1
ATOM 1676 N N . SER A 1 214 ? -5.947 -3.034 8.722 1.00 85.81 214 SER A N 1
A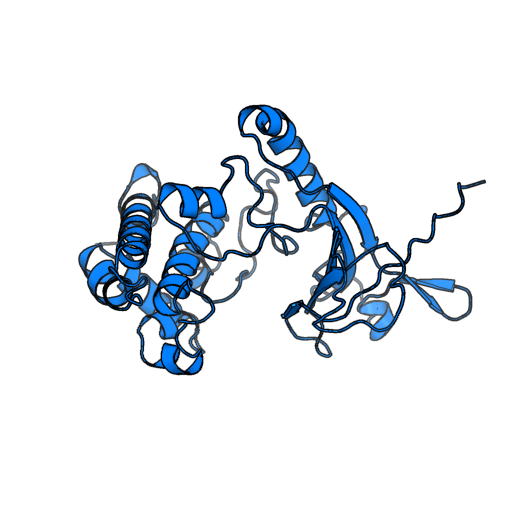TOM 1677 C CA . SER A 1 214 ? -5.103 -1.966 8.177 1.00 85.81 214 SER A CA 1
ATOM 1678 C C . SER A 1 214 ? -5.923 -0.732 7.763 1.00 85.81 214 SER A C 1
ATOM 1680 O O . SER A 1 214 ? -5.474 0.404 7.943 1.00 85.81 214 SER A O 1
ATOM 1682 N N . ILE A 1 215 ? -7.164 -0.933 7.299 1.00 84.62 215 ILE A N 1
ATOM 1683 C CA . ILE A 1 215 ? -8.084 0.120 6.839 1.00 84.62 215 ILE A CA 1
ATOM 1684 C C . ILE A 1 215 ? -8.464 1.109 7.957 1.00 84.62 215 ILE A C 1
ATOM 1686 O O . ILE A 1 215 ? -8.249 2.313 7.777 1.00 84.62 215 ILE A O 1
ATOM 1690 N N . PRO A 1 216 ? -9.004 0.695 9.125 1.00 87.75 216 PRO A N 1
ATOM 1691 C CA . PRO A 1 216 ? -9.290 1.622 10.212 1.00 87.75 216 PRO A CA 1
ATOM 1692 C C . PRO A 1 216 ? -8.011 2.290 10.723 1.00 87.75 216 PRO A C 1
ATOM 1694 O O . PRO A 1 216 ? -8.056 3.476 11.053 1.00 87.75 216 PRO A O 1
ATOM 1697 N N . CYS A 1 217 ? -6.864 1.598 10.721 1.00 89.12 217 CYS A N 1
ATOM 1698 C CA . CYS A 1 217 ? -5.581 2.215 11.059 1.00 89.12 217 CYS A CA 1
ATOM 1699 C C . CYS A 1 217 ? -5.242 3.369 10.098 1.00 89.12 217 CYS A C 1
ATOM 1701 O O . CYS A 1 217 ? -4.972 4.486 10.545 1.00 89.12 217 CYS A O 1
ATOM 1703 N N . LEU A 1 218 ? -5.328 3.130 8.787 1.00 86.62 218 LEU A N 1
ATOM 1704 C CA . LEU A 1 218 ? -5.119 4.125 7.733 1.00 86.62 218 LEU A CA 1
ATOM 1705 C C . LEU A 1 218 ? -6.054 5.325 7.890 1.00 86.62 218 LEU A C 1
ATOM 1707 O O . LEU A 1 218 ? -5.603 6.473 7.875 1.00 86.62 218 LEU A O 1
ATOM 1711 N N . ILE A 1 219 ? -7.340 5.075 8.125 1.00 86.19 219 ILE A N 1
ATOM 1712 C CA . ILE A 1 219 ? -8.341 6.129 8.306 1.00 86.19 219 ILE A CA 1
ATOM 1713 C C . ILE A 1 219 ? -8.029 6.968 9.538 1.00 86.19 219 ILE A C 1
ATOM 1715 O O . ILE A 1 219 ? -8.037 8.193 9.449 1.00 86.19 219 ILE A O 1
ATOM 1719 N N . CYS A 1 220 ? -7.707 6.344 10.671 1.00 90.62 220 CYS A N 1
ATOM 1720 C CA . CYS A 1 220 ? -7.375 7.070 11.893 1.00 90.62 220 CYS A CA 1
ATOM 1721 C C . CYS A 1 220 ? -6.131 7.950 11.704 1.00 90.62 220 CYS A C 1
ATOM 1723 O O . CYS A 1 220 ? -6.116 9.102 12.154 1.00 90.62 220 CYS A O 1
ATOM 1725 N N . TRP A 1 221 ? -5.117 7.451 10.989 1.00 87.94 221 TRP A N 1
ATOM 1726 C CA . TRP A 1 221 ? -3.909 8.212 10.666 1.00 87.94 221 TRP A CA 1
ATOM 1727 C C . TRP A 1 221 ? -4.195 9.395 9.753 1.00 87.94 221 TRP A C 1
ATOM 1729 O O . TRP A 1 221 ? -3.828 10.525 10.088 1.00 87.94 221 TRP A O 1
ATOM 1739 N N . PHE A 1 222 ? -4.904 9.181 8.645 1.00 83.06 222 PHE A N 1
ATOM 1740 C CA . PHE A 1 222 ? -5.265 10.264 7.733 1.00 83.06 222 PHE A CA 1
ATOM 1741 C C . PHE A 1 222 ? -6.192 11.289 8.380 1.00 83.06 222 PHE A C 1
ATOM 1743 O O . PHE A 1 222 ? -5.980 12.485 8.201 1.00 83.06 222 PHE A O 1
ATOM 1750 N N . ALA A 1 223 ? -7.164 10.856 9.178 1.00 86.88 223 ALA A N 1
ATOM 1751 C CA . ALA A 1 223 ? -8.092 11.743 9.872 1.00 86.88 223 ALA A CA 1
ATOM 1752 C C . ALA A 1 223 ? -7.400 12.583 10.953 1.00 86.88 223 ALA A C 1
ATOM 1754 O O . ALA A 1 223 ? -7.748 13.743 11.180 1.00 86.88 223 ALA A O 1
ATOM 1755 N N . THR A 1 224 ? -6.397 12.016 11.627 1.00 89.50 224 THR A N 1
ATOM 1756 C CA . THR A 1 224 ? -5.586 12.759 12.597 1.00 89.50 224 THR A CA 1
ATOM 1757 C C . THR A 1 224 ? -4.596 13.679 11.888 1.00 89.50 224 THR A C 1
ATOM 1759 O O . THR A 1 224 ? -4.356 14.793 12.338 1.00 89.50 224 THR A O 1
ATOM 1762 N N . LEU A 1 225 ? -4.041 13.304 10.741 1.00 86.38 225 LEU A N 1
ATOM 1763 C CA . LEU A 1 225 ? -3.200 14.215 9.968 1.00 86.38 225 LEU A CA 1
ATOM 1764 C C . LEU A 1 225 ? -4.017 15.349 9.325 1.00 86.38 225 LEU A C 1
ATOM 1766 O O . LEU A 1 225 ? -3.576 16.495 9.283 1.00 86.38 225 LEU A O 1
ATOM 1770 N N . GLY A 1 226 ? -5.222 15.054 8.864 1.00 79.69 226 GLY A N 1
ATOM 1771 C CA . GLY A 1 226 ? -6.012 15.892 7.977 1.00 79.69 226 GLY A CA 1
ATOM 1772 C C . GLY A 1 226 ? -5.972 15.356 6.541 1.00 79.69 226 GLY A C 1
ATOM 1773 O O . GLY A 1 226 ? -4.900 15.087 5.993 1.00 79.69 226 GLY A O 1
ATOM 1774 N N . THR A 1 227 ? -7.123 15.237 5.896 1.00 72.50 227 THR A N 1
ATOM 1775 C CA . THR A 1 227 ? -7.269 14.726 4.530 1.00 72.50 227 THR A CA 1
ATOM 1776 C C . THR A 1 227 ? -7.028 15.802 3.473 1.00 72.50 227 THR A C 1
ATOM 1778 O O . THR A 1 227 ? -6.385 15.519 2.458 1.00 72.50 227 THR A O 1
ATOM 1781 N N . ILE A 1 228 ? -7.369 17.066 3.751 1.00 73.06 228 ILE A N 1
ATOM 1782 C CA . ILE A 1 228 ? -7.103 18.201 2.848 1.00 73.06 228 ILE A CA 1
ATOM 1783 C C . ILE A 1 228 ? -5.603 18.546 2.812 1.00 73.06 228 ILE A C 1
ATOM 1785 O O . ILE A 1 228 ? -5.059 19.093 3.772 1.00 73.06 228 ILE A O 1
ATOM 1789 N N . SER A 1 229 ? -4.945 18.320 1.666 1.00 66.25 229 SER A N 1
ATOM 1790 C CA . SER A 1 229 ? -3.486 18.473 1.468 1.00 66.25 229 SER A CA 1
ATOM 1791 C C . SER A 1 229 ? -2.886 19.802 1.957 1.00 66.25 229 SER A C 1
ATOM 1793 O O . SER A 1 229 ? -1.775 19.801 2.477 1.00 66.25 229 SER A O 1
ATOM 1795 N N . GLY A 1 230 ? -3.592 20.928 1.806 1.00 71.38 230 GLY A N 1
ATOM 1796 C CA . GLY A 1 230 ? -3.116 22.256 2.233 1.00 71.38 230 GLY A CA 1
ATOM 1797 C C . GLY A 1 230 ? -3.479 22.637 3.671 1.00 71.38 230 GLY A C 1
ATOM 1798 O O . GLY A 1 230 ? -3.039 23.668 4.167 1.00 71.38 230 GLY A O 1
ATOM 1799 N N . LYS A 1 231 ? -4.297 21.820 4.339 1.00 76.19 231 LYS A N 1
ATOM 1800 C CA . LYS A 1 231 ? -4.744 22.029 5.718 1.00 76.19 231 LYS A CA 1
ATOM 1801 C C . LYS A 1 231 ? -4.311 20.870 6.618 1.00 76.19 231 LYS A C 1
ATOM 1803 O O . LYS A 1 231 ? -4.892 20.710 7.685 1.00 76.19 231 LYS A O 1
ATOM 1808 N N . ARG A 1 232 ? -3.323 20.050 6.240 1.00 83.38 232 ARG A N 1
ATOM 1809 C CA . ARG A 1 232 ? -2.815 18.950 7.088 1.00 83.38 232 ARG A CA 1
ATOM 1810 C C . ARG A 1 232 ? -2.057 19.492 8.303 1.00 83.38 232 ARG A C 1
ATOM 1812 O O . ARG A 1 232 ? -1.587 20.624 8.291 1.00 83.38 232 ARG A O 1
ATOM 1819 N N . ARG A 1 233 ? -2.036 18.736 9.402 1.00 84.88 233 ARG A N 1
ATOM 1820 C CA . ARG A 1 233 ? -1.103 18.947 10.519 1.00 84.88 233 ARG A CA 1
ATOM 1821 C C . ARG A 1 233 ? 0.305 18.656 10.010 1.00 84.88 233 ARG A C 1
ATOM 1823 O O . ARG A 1 233 ? 0.477 17.865 9.083 1.00 84.88 233 ARG A O 1
ATOM 1830 N N . GLU A 1 234 ? 1.309 19.283 10.598 1.00 85.31 234 GLU A N 1
ATOM 1831 C CA . GLU A 1 234 ? 2.672 18.850 10.332 1.00 85.31 234 GLU A CA 1
ATOM 1832 C C . GLU A 1 234 ? 2.894 17.474 10.959 1.00 85.31 234 GLU A C 1
ATOM 1834 O O . GLU A 1 234 ? 2.398 17.178 12.046 1.00 85.31 234 GLU A O 1
ATOM 1839 N N . TYR A 1 235 ? 3.685 16.632 10.298 1.00 79.12 235 TYR A N 1
ATOM 1840 C CA . TYR A 1 235 ? 3.927 15.270 10.769 1.00 79.12 235 TYR A CA 1
ATOM 1841 C C . TYR A 1 235 ? 4.491 15.236 12.205 1.00 79.12 235 TYR A C 1
ATOM 1843 O O . TYR A 1 235 ? 4.080 14.415 13.017 1.00 79.12 235 TYR A O 1
ATOM 1851 N N . LYS A 1 236 ? 5.356 16.195 12.568 1.00 83.88 236 LYS A N 1
ATOM 1852 C CA . LYS A 1 236 ? 5.911 16.332 13.928 1.00 83.88 236 LYS A CA 1
ATOM 1853 C C . LYS A 1 236 ? 4.859 16.632 15.004 1.00 83.88 236 LYS A C 1
ATOM 1855 O O . LYS A 1 236 ? 5.087 16.364 16.178 1.00 83.88 236 LYS A O 1
ATOM 1860 N N . GLU A 1 237 ? 3.716 17.204 14.627 1.00 85.94 237 GLU A N 1
ATOM 1861 C CA . GLU A 1 237 ? 2.617 17.462 15.560 1.00 85.94 237 GLU A CA 1
ATOM 1862 C C . GLU A 1 237 ? 1.866 16.182 15.918 1.00 85.94 237 GLU A C 1
ATOM 1864 O O . GLU A 1 237 ? 1.237 16.141 16.975 1.00 85.94 237 GLU A O 1
ATOM 1869 N N . LEU A 1 238 ? 1.961 15.136 15.084 1.00 85.31 238 LEU A N 1
ATOM 1870 C CA . LEU A 1 238 ? 1.313 13.853 15.345 1.00 85.31 238 LEU A CA 1
ATOM 1871 C C . LEU A 1 238 ? 1.810 13.206 16.637 1.00 85.31 238 LEU A C 1
ATOM 1873 O O . LEU A 1 238 ? 1.013 12.577 17.319 1.00 85.31 238 LEU A O 1
ATOM 1877 N N . ALA A 1 239 ? 3.062 13.462 17.032 1.00 87.12 239 ALA A N 1
ATOM 1878 C CA . ALA A 1 239 ? 3.657 12.979 18.281 1.00 87.12 239 ALA A CA 1
ATOM 1879 C C . ALA A 1 239 ? 2.900 13.405 19.556 1.00 87.12 239 ALA A C 1
ATOM 1881 O O . ALA A 1 239 ? 3.150 12.865 20.625 1.00 87.12 239 ALA A O 1
ATOM 1882 N N . LYS A 1 240 ? 1.993 14.388 19.470 1.00 89.38 240 LYS A N 1
ATOM 1883 C CA . LYS A 1 240 ? 1.165 14.844 20.599 1.00 89.38 240 LYS A CA 1
ATOM 1884 C C . LYS A 1 240 ? -0.143 14.065 20.747 1.00 89.38 240 LYS A C 1
ATOM 1886 O O . LYS A 1 240 ? -0.868 14.297 21.710 1.00 89.38 240 LYS A O 1
ATOM 1891 N N . PHE A 1 241 ? -0.488 13.230 19.771 1.00 91.81 241 PHE A N 1
ATOM 1892 C CA . PHE A 1 241 ? -1.755 12.511 19.733 1.00 91.81 241 PHE A CA 1
ATOM 1893 C C . PHE A 1 241 ? -1.532 11.032 20.059 1.00 91.81 241 PHE A C 1
ATOM 1895 O O . PHE A 1 241 ? -0.518 10.482 19.629 1.00 91.81 241 PHE A O 1
ATOM 1902 N N . PRO A 1 242 ? -2.497 10.358 20.716 1.00 91.31 242 PRO A N 1
ATOM 1903 C CA . PRO A 1 242 ? -2.361 8.947 21.099 1.00 91.31 242 PRO A CA 1
ATOM 1904 C C . PRO A 1 242 ? -2.045 8.003 19.934 1.00 91.31 242 PRO A C 1
ATOM 1906 O O . PRO A 1 242 ? -1.422 6.964 20.109 1.00 91.31 242 PRO A O 1
ATOM 1909 N N . ILE A 1 243 ? -2.439 8.377 18.715 1.00 89.94 243 ILE A N 1
ATOM 1910 C CA . ILE A 1 243 ? -2.169 7.578 17.520 1.00 89.94 243 ILE A CA 1
ATOM 1911 C C . ILE A 1 243 ? -0.669 7.419 17.219 1.00 89.94 243 ILE A C 1
ATOM 1913 O O . ILE A 1 243 ? -0.284 6.463 16.552 1.00 89.94 243 ILE A O 1
ATOM 1917 N N . ALA A 1 244 ? 0.189 8.322 17.711 1.00 89.50 244 ALA A N 1
ATOM 1918 C CA . ALA A 1 244 ? 1.636 8.222 17.532 1.00 89.50 244 ALA A CA 1
ATOM 1919 C C . ALA A 1 244 ? 2.231 6.970 18.187 1.00 89.50 244 ALA A C 1
ATOM 1921 O O . ALA A 1 244 ? 3.204 6.424 17.665 1.00 89.50 244 ALA A O 1
ATOM 1922 N N . ASP A 1 245 ? 1.609 6.473 19.258 1.00 89.31 245 ASP A N 1
ATOM 1923 C CA . ASP A 1 245 ? 2.063 5.276 19.969 1.00 89.31 245 ASP A CA 1
ATOM 1924 C C . ASP A 1 245 ? 1.920 4.005 19.119 1.00 89.31 245 ASP A C 1
ATOM 1926 O O . ASP A 1 245 ? 2.540 2.984 19.410 1.00 89.31 245 ASP A O 1
ATOM 1930 N N . TRP A 1 246 ? 1.184 4.067 18.002 1.00 89.31 246 TRP A N 1
ATOM 1931 C CA . TRP A 1 246 ? 1.101 2.969 17.036 1.00 89.31 246 TRP A CA 1
ATOM 1932 C C . TRP A 1 246 ? 2.357 2.827 16.156 1.00 89.31 246 TRP A C 1
ATOM 1934 O O . TRP A 1 246 ? 2.387 1.963 15.287 1.00 89.31 246 TRP A O 1
ATOM 1944 N N . ARG A 1 247 ? 3.373 3.684 16.332 1.00 82.25 247 ARG A N 1
ATOM 1945 C CA . ARG A 1 247 ? 4.671 3.639 15.623 1.00 82.25 247 ARG A CA 1
ATOM 1946 C C . ARG A 1 247 ? 5.871 3.607 16.583 1.00 82.25 247 ARG A C 1
ATOM 1948 O O . ARG A 1 247 ? 6.971 4.005 16.199 1.00 82.25 247 ARG A O 1
ATOM 1955 N N . HIS A 1 248 ? 5.641 3.287 17.857 1.00 71.88 248 HIS A N 1
ATOM 1956 C CA . HIS A 1 248 ? 6.666 3.402 18.893 1.00 71.88 248 HIS A CA 1
ATOM 1957 C C . HIS A 1 248 ? 7.658 2.230 18.855 1.00 71.88 248 HIS A C 1
ATOM 1959 O O . HIS A 1 248 ? 7.303 1.123 18.476 1.00 71.88 248 HIS A O 1
ATOM 1965 N N . GLU A 1 249 ? 8.885 2.466 19.334 1.00 66.19 249 GLU A N 1
ATOM 1966 C CA . GLU A 1 249 ? 10.064 1.581 19.214 1.00 66.19 249 GLU A CA 1
ATOM 1967 C C . GLU A 1 249 ? 9.919 0.134 19.735 1.00 66.19 249 GLU A C 1
ATOM 1969 O O . GLU A 1 249 ? 10.828 -0.668 19.528 1.00 66.19 249 GLU A O 1
ATOM 1974 N N . SER A 1 250 ? 8.822 -0.226 20.413 1.00 83.38 250 SER A N 1
ATOM 1975 C CA . SER A 1 250 ? 8.582 -1.607 20.836 1.00 83.38 250 SER A CA 1
ATOM 1976 C C . SER A 1 250 ? 7.202 -2.112 20.418 1.00 83.38 250 SER A C 1
ATOM 1978 O O . SER A 1 250 ? 6.179 -1.462 20.656 1.00 83.38 250 SER A O 1
ATOM 1980 N N . THR A 1 251 ? 7.175 -3.334 19.881 1.00 83.00 251 THR A N 1
ATOM 1981 C CA . THR A 1 251 ? 5.955 -4.071 19.520 1.00 83.00 251 THR A CA 1
ATOM 1982 C C . THR A 1 251 ? 4.961 -4.132 20.683 1.00 83.00 251 THR A C 1
ATOM 1984 O O . THR A 1 251 ? 3.765 -3.952 20.478 1.00 83.00 251 THR A O 1
ATOM 1987 N N . ALA A 1 252 ? 5.445 -4.314 21.918 1.00 85.00 252 ALA A N 1
ATOM 1988 C CA . ALA A 1 252 ? 4.604 -4.401 23.113 1.00 85.00 252 ALA A CA 1
ATOM 1989 C C . ALA A 1 252 ? 3.866 -3.085 23.420 1.00 85.00 252 ALA A C 1
ATOM 1991 O O . ALA A 1 252 ? 2.689 -3.095 23.792 1.00 85.00 252 ALA A O 1
ATOM 1992 N N . SER A 1 253 ? 4.537 -1.943 23.240 1.00 86.12 253 SER A N 1
ATOM 1993 C CA . SER A 1 253 ? 3.921 -0.623 23.418 1.00 86.12 253 SER A CA 1
ATOM 1994 C C . SER A 1 253 ? 2.850 -0.367 22.360 1.00 86.12 253 SER A C 1
ATOM 1996 O O . SER A 1 253 ? 1.740 0.038 22.702 1.00 86.12 253 SER A O 1
ATOM 1998 N N . MET A 1 254 ? 3.152 -0.669 21.093 1.00 88.88 254 MET A N 1
ATOM 1999 C CA . MET A 1 254 ? 2.194 -0.539 19.993 1.00 88.88 254 MET A CA 1
ATOM 2000 C C . MET A 1 254 ? 0.974 -1.446 20.199 1.00 88.88 254 MET A C 1
ATOM 2002 O O . MET A 1 254 ? -0.157 -0.988 20.032 1.00 88.88 254 MET A O 1
ATOM 2006 N N . LEU A 1 255 ? 1.189 -2.704 20.598 1.00 89.00 255 LEU A N 1
ATOM 200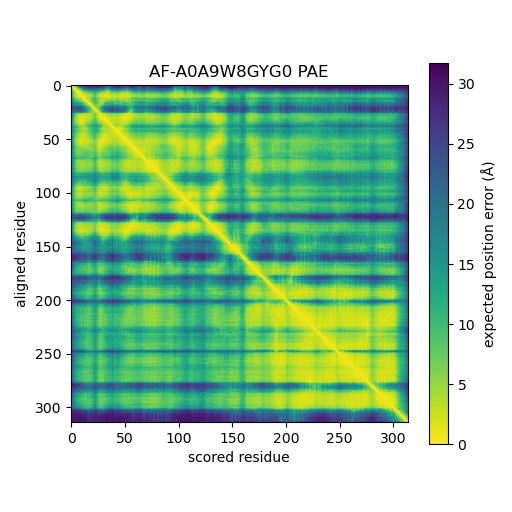7 C CA . LEU A 1 255 ? 0.122 -3.651 20.916 1.00 89.00 255 LEU A CA 1
ATOM 2008 C C . LEU A 1 255 ? -0.805 -3.083 21.995 1.00 89.00 255 LEU A C 1
ATOM 2010 O O . LEU A 1 255 ? -2.009 -2.987 21.778 1.00 89.00 255 LEU A O 1
ATOM 2014 N N . THR A 1 256 ? -0.235 -2.633 23.116 1.00 90.06 256 THR A N 1
ATOM 2015 C CA . THR A 1 256 ? -0.998 -2.067 24.238 1.00 90.06 256 THR A CA 1
ATOM 2016 C C . THR A 1 256 ? -1.809 -0.846 23.805 1.00 90.06 256 THR A C 1
ATOM 2018 O O . THR A 1 256 ? -2.989 -0.727 24.142 1.00 90.06 256 THR A O 1
ATOM 2021 N N . ALA A 1 257 ? -1.203 0.059 23.031 1.00 91.50 257 ALA A N 1
ATOM 2022 C CA . ALA A 1 257 ? -1.864 1.265 22.543 1.00 91.50 257 ALA A CA 1
ATOM 2023 C C . ALA A 1 257 ? -3.022 0.940 21.587 1.00 91.50 257 ALA A C 1
ATOM 2025 O O . ALA A 1 257 ? -4.098 1.533 21.691 1.00 91.50 257 ALA A O 1
ATOM 2026 N N . LYS A 1 258 ? -2.829 -0.019 20.674 1.00 91.31 258 LYS A N 1
ATOM 2027 C CA . LYS A 1 258 ? -3.878 -0.465 19.752 1.00 91.31 258 LYS A CA 1
ATOM 2028 C C . LYS A 1 258 ? -5.003 -1.198 20.464 1.00 91.31 258 LYS A C 1
ATOM 2030 O O . LYS A 1 258 ? -6.160 -0.880 20.216 1.00 91.31 258 LYS A O 1
ATOM 2035 N N . GLN A 1 259 ? -4.682 -2.126 21.363 1.00 90.81 259 GLN A N 1
ATOM 2036 C CA . GLN A 1 259 ? -5.678 -2.831 22.166 1.00 90.81 259 GLN A CA 1
ATOM 2037 C C . GLN A 1 259 ? -6.506 -1.838 22.975 1.00 90.81 259 GLN A C 1
ATOM 2039 O O . GLN A 1 259 ? -7.724 -1.854 22.876 1.00 90.81 259 GLN A O 1
ATOM 2044 N N . SER A 1 260 ? -5.862 -0.901 23.675 1.00 90.38 260 SER A N 1
ATOM 2045 C CA . SER A 1 260 ? -6.567 0.133 24.445 1.00 90.38 260 SER A CA 1
ATOM 2046 C C . SER A 1 260 ? -7.494 0.976 23.566 1.00 90.38 260 SER A C 1
ATOM 2048 O O . SER A 1 260 ? -8.609 1.291 23.967 1.00 90.38 260 SER A O 1
ATOM 2050 N N . ALA A 1 261 ? -7.053 1.326 22.355 1.00 91.38 261 ALA A N 1
ATOM 2051 C CA . ALA A 1 261 ? -7.853 2.112 21.427 1.00 91.38 261 ALA A CA 1
ATOM 2052 C C . ALA A 1 261 ? -9.013 1.322 20.804 1.00 91.38 261 ALA A C 1
ATOM 2054 O O . ALA A 1 261 ? -10.077 1.893 20.611 1.00 91.38 261 ALA A O 1
ATOM 2055 N N . PHE A 1 262 ? -8.835 0.046 20.464 1.00 90.94 262 PHE A N 1
ATOM 2056 C CA . PHE A 1 262 ? -9.842 -0.739 19.743 1.00 90.94 262 PHE A CA 1
ATOM 2057 C C . PHE A 1 262 ? -10.714 -1.632 20.639 1.00 90.94 262 PHE A C 1
ATOM 2059 O O . PHE A 1 262 ? -11.709 -2.160 20.144 1.00 90.94 262 PHE A O 1
ATOM 2066 N N . ASN A 1 263 ? -10.401 -1.744 21.936 1.00 88.25 263 ASN A N 1
ATOM 2067 C CA . ASN A 1 263 ? -11.100 -2.589 22.914 1.00 88.25 263 ASN A CA 1
ATOM 2068 C C . ASN A 1 263 ? -12.619 -2.381 22.928 1.00 88.25 263 ASN A C 1
ATOM 2070 O O . ASN A 1 263 ? -13.398 -3.328 22.899 1.00 88.25 263 ASN A O 1
ATOM 2074 N N . ASP A 1 264 ? -13.052 -1.125 22.973 1.00 90.50 264 ASP A N 1
ATOM 2075 C CA . ASP A 1 264 ? -14.462 -0.775 23.015 1.00 90.50 264 ASP A CA 1
ATOM 2076 C C . ASP A 1 264 ? -14.716 0.571 22.333 1.00 90.50 264 ASP A C 1
ATOM 2078 O O . ASP A 1 264 ? -13.801 1.326 21.999 1.00 90.50 264 ASP A O 1
ATOM 2082 N N . PHE A 1 265 ? -15.992 0.853 22.082 1.00 89.12 265 PHE A N 1
ATOM 2083 C CA . PHE A 1 265 ? -16.403 2.027 21.323 1.00 89.12 265 PHE A CA 1
ATOM 2084 C C . PHE A 1 265 ? -16.093 3.340 22.053 1.00 89.12 265 PHE A C 1
ATOM 2086 O O . PHE A 1 265 ? -15.741 4.324 21.401 1.00 89.12 265 PHE A O 1
ATOM 2093 N N . GLU A 1 266 ? -16.233 3.375 23.379 1.00 91.56 266 GLU A N 1
ATOM 2094 C CA . GLU A 1 266 ? -15.994 4.586 24.165 1.00 91.56 266 GLU A CA 1
ATOM 2095 C C . GLU A 1 266 ? -14.499 4.911 24.162 1.00 91.56 266 GLU A C 1
ATOM 2097 O O . GLU A 1 266 ? -14.119 6.031 23.817 1.00 91.56 266 GLU A O 1
ATOM 2102 N N . SER A 1 267 ? -13.658 3.904 24.402 1.00 92.31 267 SER A N 1
ATOM 2103 C CA . SER A 1 267 ? -12.201 3.999 24.307 1.00 92.31 267 SER A CA 1
ATOM 2104 C C . SER A 1 267 ? -11.753 4.427 22.906 1.00 92.31 267 SER A C 1
ATOM 2106 O O . SER A 1 267 ? -10.993 5.388 22.772 1.00 92.31 267 SER A O 1
ATOM 2108 N N . PHE A 1 268 ? -12.286 3.812 21.845 1.00 94.25 268 PHE A N 1
ATOM 2109 C CA . PHE A 1 268 ? -11.967 4.193 20.466 1.00 94.25 268 PHE A CA 1
ATOM 2110 C C . PHE A 1 268 ? -12.339 5.644 20.168 1.00 94.25 268 PHE A C 1
ATOM 2112 O O . PHE A 1 268 ? -11.556 6.411 19.591 1.00 94.25 268 PHE A O 1
ATOM 2119 N N . ARG A 1 269 ? -13.537 6.054 20.590 1.00 93.56 269 ARG A N 1
ATOM 2120 C CA . ARG A 1 269 ? -14.008 7.421 20.396 1.00 93.56 269 ARG A CA 1
ATOM 2121 C C . ARG A 1 269 ? -13.112 8.420 21.126 1.00 93.56 269 ARG A C 1
ATOM 2123 O O . ARG A 1 269 ? -12.711 9.423 20.530 1.00 93.56 269 ARG A O 1
ATOM 2130 N N . ASP A 1 270 ? -12.807 8.149 22.388 1.00 92.50 270 ASP A N 1
ATOM 2131 C CA . ASP A 1 270 ? -12.160 9.108 23.276 1.00 92.50 270 ASP A CA 1
ATOM 2132 C C . ASP A 1 270 ? -10.653 9.209 23.032 1.00 92.50 270 ASP A C 1
ATOM 2134 O O . ASP A 1 270 ? -10.111 10.317 23.013 1.00 92.50 270 ASP A O 1
ATOM 2138 N N . ILE A 1 271 ? -9.995 8.085 22.742 1.00 93.19 271 ILE A N 1
ATOM 2139 C CA . ILE A 1 271 ? -8.555 8.025 22.467 1.00 93.19 271 ILE A CA 1
ATOM 2140 C C . ILE A 1 271 ? -8.249 8.460 21.028 1.00 93.19 271 ILE A C 1
ATOM 2142 O O . ILE A 1 271 ? -7.268 9.169 20.796 1.00 93.19 271 ILE A O 1
ATOM 2146 N N . ILE A 1 272 ? -9.074 8.079 20.045 1.00 94.38 272 ILE A N 1
ATOM 2147 C CA . ILE A 1 272 ? -8.743 8.253 18.622 1.00 94.38 272 ILE A CA 1
ATOM 2148 C C . ILE A 1 272 ? -9.658 9.266 17.931 1.00 94.38 272 ILE A C 1
ATOM 2150 O O . ILE A 1 272 ? -9.190 10.306 17.463 1.00 94.38 272 ILE A O 1
ATOM 2154 N N . VAL A 1 273 ? -10.966 9.012 17.876 1.00 93.62 273 VAL A N 1
ATOM 2155 C CA . VAL A 1 273 ? -11.898 9.791 17.032 1.00 93.62 273 VAL A CA 1
ATOM 2156 C C . VAL A 1 273 ? -11.986 11.264 17.456 1.00 93.62 273 VAL A C 1
ATOM 2158 O O . VAL A 1 273 ? -12.104 12.161 16.611 1.00 93.62 273 VAL A O 1
ATOM 2161 N N . ASN A 1 274 ? -11.896 11.553 18.755 1.00 91.69 274 ASN A N 1
ATOM 2162 C CA . ASN A 1 274 ? -11.917 12.921 19.279 1.00 91.69 274 ASN A CA 1
ATOM 2163 C C . ASN A 1 274 ? -10.689 13.746 18.860 1.00 91.69 274 ASN A C 1
ATOM 2165 O O . ASN A 1 274 ? -10.776 14.973 18.800 1.00 91.69 274 ASN A O 1
ATOM 2169 N N . ASN A 1 275 ? -9.590 13.088 18.482 1.00 92.00 275 ASN A N 1
ATOM 2170 C CA . ASN A 1 275 ? -8.348 13.725 18.046 1.00 92.00 275 ASN A CA 1
ATOM 2171 C C . ASN A 1 275 ? -8.298 14.031 16.538 1.00 92.00 275 ASN A C 1
ATOM 2173 O O . ASN A 1 275 ? -7.389 14.731 16.068 1.00 92.00 275 ASN A O 1
ATOM 2177 N N . PHE A 1 276 ? -9.286 13.569 15.765 1.00 91.25 276 PHE A N 1
ATOM 2178 C CA . PHE A 1 276 ? -9.356 13.840 14.328 1.00 91.25 276 PHE A CA 1
ATOM 2179 C C . PHE A 1 276 ? -9.382 15.339 14.045 1.00 91.25 276 PHE A C 1
ATOM 2181 O O . PHE A 1 276 ? -9.969 16.134 14.789 1.00 91.25 276 PHE A O 1
ATOM 2188 N N . LYS A 1 277 ? -8.727 15.740 12.955 1.00 85.25 277 LYS A N 1
ATOM 2189 C CA . LYS A 1 277 ? -8.716 17.134 12.540 1.00 85.25 277 LYS A CA 1
ATOM 2190 C C . LYS A 1 277 ? -10.139 17.538 12.132 1.00 85.25 277 LYS A C 1
ATOM 2192 O O . LYS A 1 277 ? -10.775 16.830 11.356 1.00 85.25 277 LYS A O 1
ATOM 2197 N N . PRO A 1 278 ? -10.677 18.656 12.643 1.00 74.44 278 PRO A N 1
ATOM 2198 C CA . PRO A 1 278 ? -11.885 19.228 12.069 1.00 74.44 278 PRO A CA 1
ATOM 2199 C C . PRO A 1 278 ? -11.556 19.727 10.654 1.00 74.44 278 PRO A C 1
ATOM 2201 O O . PRO A 1 278 ? -10.658 20.552 10.478 1.00 74.44 278 PRO A O 1
ATOM 2204 N N . GLU A 1 279 ? -12.248 19.198 9.647 1.00 68.88 279 GLU A N 1
ATOM 2205 C CA . GLU A 1 279 ? -11.994 19.488 8.230 1.00 68.88 279 GLU A CA 1
ATOM 2206 C C . GLU A 1 279 ? -13.191 20.143 7.538 1.00 68.88 279 GLU A C 1
ATOM 2208 O O . GLU A 1 279 ? -14.345 19.876 7.878 1.00 68.88 279 GLU A O 1
ATOM 2213 N N . GLY A 1 280 ? -12.892 21.002 6.557 1.00 61.03 280 GLY A N 1
ATOM 2214 C CA . GLY A 1 280 ? -13.856 21.827 5.825 1.00 61.03 280 GLY A CA 1
ATOM 2215 C C . GLY A 1 280 ? -14.241 23.125 6.548 1.00 61.03 280 GLY A C 1
ATOM 2216 O O . GLY A 1 280 ? -14.129 23.237 7.765 1.00 61.03 280 GLY A O 1
ATOM 2217 N N . ASP A 1 281 ? -14.736 24.117 5.802 1.00 54.59 281 ASP A N 1
ATOM 2218 C CA . ASP A 1 281 ? -15.156 25.417 6.366 1.00 54.59 281 ASP A CA 1
ATOM 2219 C C . ASP A 1 281 ? -16.426 25.304 7.240 1.00 54.59 281 ASP A C 1
ATOM 2221 O O . ASP A 1 281 ? -16.749 26.212 8.002 1.00 54.59 281 ASP A O 1
ATOM 2225 N N . LYS A 1 282 ? -17.133 24.167 7.150 1.00 59.62 282 LYS A N 1
ATOM 2226 C CA . LYS A 1 282 ? -18.333 23.826 7.935 1.00 59.62 282 LYS A CA 1
ATOM 2227 C C . LYS A 1 282 ? -18.160 22.612 8.862 1.00 59.62 282 LYS A C 1
ATOM 2229 O O . LYS A 1 282 ? -19.086 22.285 9.596 1.00 59.62 282 LYS A O 1
ATOM 2234 N N . GLY A 1 283 ? -17.008 21.932 8.840 1.00 62.47 283 GLY A N 1
ATOM 2235 C CA . GLY A 1 283 ? -16.764 20.724 9.647 1.00 62.47 283 GLY A CA 1
ATOM 2236 C C . GLY A 1 283 ? -17.365 19.415 9.101 1.00 62.47 283 GLY A C 1
ATOM 2237 O O . GLY A 1 283 ? -17.239 18.372 9.748 1.00 62.47 283 GLY A O 1
ATOM 2238 N N . ASP A 1 284 ? -18.029 19.443 7.941 1.00 65.75 284 ASP A N 1
ATOM 2239 C CA . ASP A 1 284 ? -18.800 18.305 7.417 1.00 65.75 284 ASP A CA 1
ATOM 2240 C C . ASP A 1 284 ? -17.924 17.116 6.975 1.00 65.75 284 ASP A C 1
ATOM 2242 O O . ASP A 1 284 ? -18.271 15.968 7.252 1.00 65.75 284 ASP A O 1
ATOM 2246 N N . GLU A 1 28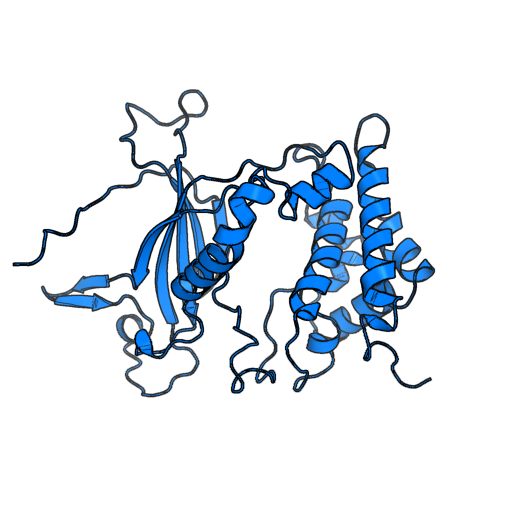5 ? -16.758 17.359 6.366 1.00 64.81 285 GLU A N 1
ATOM 2247 C CA . GLU A 1 285 ? -15.824 16.300 5.932 1.00 64.81 285 GLU A CA 1
ATOM 2248 C C . GLU A 1 285 ? -15.246 15.543 7.136 1.00 64.81 285 GLU A C 1
ATOM 2250 O O . GLU A 1 285 ? -15.272 14.310 7.188 1.00 64.81 285 GLU A O 1
ATOM 2255 N N . GLY A 1 286 ? -14.850 16.280 8.181 1.00 70.12 286 GLY A N 1
ATOM 2256 C CA . GLY A 1 286 ? -14.414 15.681 9.443 1.00 70.12 286 GLY A CA 1
ATOM 2257 C C . GLY A 1 286 ? -15.513 14.832 10.093 1.00 70.12 286 GLY A C 1
ATOM 2258 O O . GLY A 1 286 ? -15.233 13.789 10.681 1.00 70.12 286 GLY A O 1
ATOM 2259 N N . ARG A 1 287 ? -16.789 15.219 9.951 1.00 77.00 287 ARG A N 1
ATOM 2260 C CA . ARG A 1 287 ? -17.925 14.435 10.462 1.00 77.00 287 ARG A CA 1
ATOM 2261 C C . ARG A 1 287 ? -18.110 13.116 9.708 1.00 77.00 287 ARG A C 1
ATOM 2263 O O . ARG A 1 287 ? -18.476 12.121 10.333 1.00 77.00 287 ARG A O 1
ATOM 2270 N N . LEU A 1 288 ? -17.884 13.096 8.397 1.00 77.31 288 LEU A N 1
ATOM 2271 C CA . LEU A 1 288 ? -18.003 11.889 7.575 1.00 77.31 288 LEU A CA 1
ATOM 2272 C C . LEU A 1 288 ? -16.922 10.870 7.942 1.00 77.31 288 LEU A C 1
ATOM 2274 O O . LEU A 1 288 ? -17.244 9.727 8.254 1.00 77.31 288 LEU A O 1
ATOM 2278 N N . ILE A 1 289 ? -15.666 11.304 8.024 1.00 81.00 289 ILE A N 1
ATOM 2279 C CA . ILE A 1 289 ? -14.545 10.427 8.386 1.00 81.00 289 ILE A CA 1
ATOM 2280 C C . ILE A 1 289 ? -14.717 9.857 9.799 1.00 81.00 289 ILE A C 1
ATOM 2282 O O . ILE A 1 289 ? -14.503 8.666 10.016 1.00 81.00 289 ILE A O 1
ATOM 2286 N N . LYS A 1 290 ? -15.201 10.668 10.754 1.00 87.69 290 LYS A N 1
ATOM 2287 C CA . LYS A 1 290 ? -15.568 10.179 12.094 1.00 87.69 290 LYS A CA 1
ATOM 2288 C C . LYS A 1 290 ? -16.629 9.080 12.031 1.00 87.69 290 LYS A C 1
ATOM 2290 O O . LYS A 1 290 ? -16.479 8.057 12.689 1.00 87.69 290 LYS A O 1
ATOM 2295 N N . LYS A 1 291 ? -17.692 9.270 11.240 1.00 85.50 291 LYS A N 1
ATOM 2296 C CA . LYS A 1 291 ? -18.743 8.253 11.070 1.00 85.50 291 LYS A CA 1
ATOM 2297 C C . LYS A 1 291 ? -18.194 6.961 10.472 1.00 85.50 291 LYS A C 1
ATOM 2299 O O . LYS A 1 291 ? -18.573 5.897 10.945 1.00 85.50 291 LYS A O 1
ATOM 2304 N N . LEU A 1 292 ? -17.317 7.053 9.475 1.00 84.94 292 LEU A N 1
ATOM 2305 C CA . LEU A 1 292 ? -16.711 5.881 8.849 1.00 84.94 292 LEU A CA 1
ATOM 2306 C C . LEU A 1 292 ? -15.802 5.120 9.817 1.00 84.94 292 LEU A C 1
ATOM 2308 O O . LEU A 1 292 ? -15.949 3.911 9.951 1.00 84.94 292 LEU A O 1
ATOM 2312 N N . ALA A 1 293 ? -14.915 5.818 10.530 1.00 89.25 293 ALA A N 1
ATOM 2313 C CA . ALA A 1 293 ? -14.039 5.197 11.521 1.00 89.25 293 ALA A CA 1
ATOM 2314 C C . ALA A 1 293 ? -14.851 4.451 12.591 1.00 89.25 293 ALA A C 1
ATOM 2316 O O . ALA A 1 293 ? -14.557 3.305 12.914 1.00 89.25 293 ALA A O 1
ATOM 2317 N N . VAL A 1 294 ? -15.926 5.075 13.084 1.00 89.56 294 VAL A N 1
ATOM 2318 C CA . VAL A 1 294 ? -16.858 4.452 14.032 1.00 89.56 294 VAL A CA 1
ATOM 2319 C C . VAL A 1 294 ? -17.584 3.254 13.421 1.00 89.56 294 VAL A C 1
ATOM 2321 O O . VAL A 1 294 ? -17.747 2.237 14.088 1.00 89.56 294 VAL A O 1
ATOM 2324 N N . TYR A 1 295 ? -18.045 3.366 12.175 1.00 86.50 295 TYR A N 1
ATOM 2325 C CA . TYR A 1 295 ? -18.714 2.269 11.484 1.00 86.50 295 TYR A CA 1
ATOM 2326 C C . TYR A 1 295 ? -17.789 1.055 11.365 1.00 86.50 295 TYR A C 1
ATOM 2328 O O . TYR A 1 295 ? -18.174 -0.037 11.774 1.00 86.50 295 TYR A O 1
ATOM 2336 N N . LEU A 1 296 ? -16.563 1.253 10.879 1.00 86.81 296 LEU A N 1
ATOM 2337 C CA . LEU A 1 296 ? -15.573 0.187 10.731 1.00 86.81 296 LEU A CA 1
ATOM 2338 C C . LEU A 1 296 ? -15.189 -0.422 12.076 1.00 86.81 296 LEU A C 1
ATOM 2340 O O . LEU A 1 296 ? -15.132 -1.641 12.182 1.00 86.81 296 LEU A O 1
ATOM 2344 N N . HIS A 1 297 ? -15.003 0.401 13.113 1.00 89.94 297 HIS A N 1
ATOM 2345 C CA . HIS A 1 297 ? -14.712 -0.101 14.456 1.00 89.94 297 HIS A CA 1
ATOM 2346 C C . HIS A 1 297 ? -15.796 -1.065 14.954 1.00 89.94 297 HIS A C 1
ATOM 2348 O O . HIS A 1 297 ? -15.500 -2.185 15.361 1.00 89.94 297 HIS A O 1
ATOM 2354 N N . LYS A 1 298 ? -17.067 -0.670 14.841 1.00 86.19 298 LYS A N 1
ATOM 2355 C CA . LYS A 1 298 ? -18.197 -1.506 15.269 1.00 86.19 298 LYS A CA 1
ATOM 2356 C C . LYS A 1 298 ? -18.270 -2.834 14.514 1.00 86.19 298 LYS A C 1
ATOM 2358 O O . LYS A 1 298 ? -18.512 -3.873 15.121 1.00 86.19 298 LYS A O 1
ATOM 2363 N N . HIS A 1 299 ? -18.063 -2.809 13.201 1.00 83.00 299 HIS A N 1
ATOM 2364 C CA . HIS A 1 299 ? -18.217 -4.011 12.380 1.00 83.00 299 HIS A CA 1
ATOM 2365 C C . HIS A 1 299 ? -17.018 -4.955 12.494 1.00 83.00 299 HIS A C 1
ATOM 2367 O O . HIS A 1 299 ? -17.209 -6.162 12.511 1.00 83.00 299 HIS A O 1
ATOM 2373 N N . LEU A 1 300 ? -15.800 -4.427 12.620 1.00 82.31 300 LEU A N 1
ATOM 2374 C CA . LEU A 1 300 ? -14.595 -5.255 12.672 1.00 82.31 300 LEU A CA 1
ATOM 2375 C C . LEU A 1 300 ? -14.274 -5.752 14.087 1.00 82.31 300 LEU A C 1
ATOM 2377 O O . LEU A 1 300 ? -13.841 -6.887 14.238 1.00 82.31 300 LEU A O 1
ATOM 2381 N N . PHE A 1 301 ? -14.515 -4.944 15.123 1.00 82.00 301 PHE A N 1
ATOM 2382 C CA . PHE A 1 301 ? -14.054 -5.245 16.488 1.00 82.00 301 PHE A CA 1
ATOM 2383 C C . PHE A 1 301 ? -15.185 -5.517 17.486 1.00 82.00 301 PHE A C 1
ATOM 2385 O O . PHE A 1 301 ? -14.916 -5.956 18.598 1.00 82.00 301 PHE A O 1
ATOM 2392 N N . GLN A 1 302 ? -16.447 -5.241 17.132 1.00 74.62 302 GLN A N 1
ATOM 2393 C CA . GLN A 1 302 ? -17.592 -5.447 18.036 1.00 74.62 302 GLN A CA 1
ATOM 2394 C C . GLN A 1 302 ? -18.637 -6.431 17.503 1.00 74.62 302 GLN A C 1
ATOM 2396 O O . GLN A 1 302 ? -19.654 -6.645 18.162 1.00 74.62 302 GLN A O 1
ATOM 2401 N N . THR A 1 303 ? -18.418 -7.016 16.321 1.00 65.12 303 THR A N 1
ATOM 2402 C CA . THR A 1 303 ? -19.330 -8.005 15.733 1.00 65.12 303 THR A CA 1
ATOM 2403 C C . THR A 1 303 ? -18.741 -9.408 15.915 1.00 65.12 303 THR A C 1
ATOM 2405 O O . THR A 1 303 ? -17.751 -9.717 15.252 1.00 65.12 303 THR A O 1
ATOM 2408 N N . PRO A 1 304 ? -19.334 -10.263 16.772 1.00 52.44 304 PRO A N 1
ATOM 2409 C CA . PRO A 1 304 ? -18.782 -11.582 17.107 1.00 52.44 304 PRO A CA 1
ATOM 2410 C C . PRO A 1 304 ? -18.590 -12.502 15.894 1.00 52.44 304 PRO A C 1
ATOM 2412 O O . PRO A 1 304 ? -17.665 -13.303 15.866 1.00 52.44 304 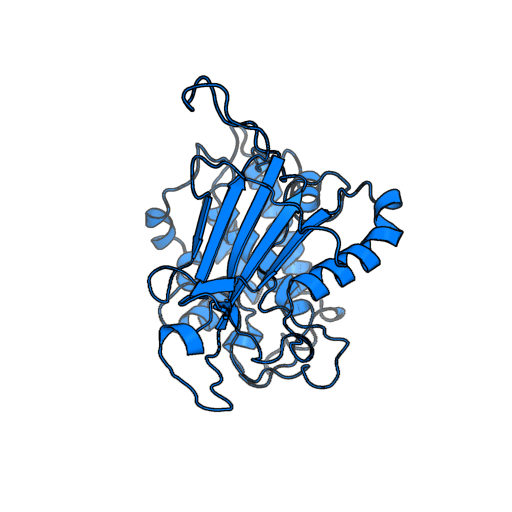PRO A O 1
ATOM 2415 N N . ASP A 1 305 ? -19.442 -12.357 14.874 1.00 45.97 305 ASP A N 1
ATOM 2416 C CA . ASP A 1 305 ? -19.445 -13.218 13.685 1.00 45.97 305 ASP A CA 1
ATOM 2417 C C . ASP A 1 305 ? -18.288 -12.932 12.707 1.00 45.97 305 ASP A C 1
ATOM 2419 O O . ASP A 1 305 ? -18.042 -13.726 11.802 1.00 45.97 305 ASP A O 1
ATOM 2423 N N . ILE A 1 306 ? -17.580 -11.805 12.867 1.00 48.25 306 ILE A N 1
ATOM 2424 C CA . ILE A 1 306 ? -16.439 -11.410 12.017 1.00 48.25 306 ILE A CA 1
ATOM 2425 C C . ILE A 1 306 ? -15.103 -11.631 12.748 1.00 48.25 306 ILE A C 1
ATOM 2427 O O . ILE A 1 306 ? -14.062 -11.770 12.108 1.00 48.25 306 ILE A O 1
ATOM 2431 N N . THR A 1 307 ? -15.114 -11.715 14.082 1.00 45.19 307 THR A N 1
ATOM 2432 C CA . THR A 1 307 ? -13.909 -11.870 14.906 1.00 45.19 307 THR A CA 1
ATOM 2433 C C . THR A 1 307 ? -14.110 -12.886 16.037 1.00 45.19 307 THR A C 1
ATOM 2435 O O . THR A 1 307 ? -14.445 -12.506 17.158 1.00 45.19 307 THR A O 1
ATOM 2438 N N . PRO A 1 308 ? -13.833 -14.182 15.795 1.00 39.72 308 PRO A N 1
ATOM 2439 C CA . PRO A 1 308 ? -13.839 -15.192 16.856 1.00 39.72 308 PRO A CA 1
ATOM 2440 C C . PRO A 1 308 ? -12.809 -14.916 17.972 1.00 39.72 308 PRO A C 1
ATOM 2442 O O . PRO A 1 308 ? -13.022 -15.318 19.113 1.00 39.72 308 PRO A O 1
ATOM 2445 N N . ASP A 1 309 ? -11.729 -14.184 17.667 1.00 42.44 309 ASP A N 1
ATOM 2446 C CA . ASP A 1 309 ? -10.516 -14.156 18.503 1.00 42.44 309 ASP A CA 1
ATOM 2447 C C . ASP A 1 309 ? -10.286 -12.864 19.312 1.00 42.44 309 ASP A C 1
ATOM 2449 O O . ASP A 1 309 ? -9.224 -12.700 19.908 1.00 42.44 309 ASP A O 1
ATOM 2453 N N . TYR A 1 310 ? -11.233 -11.919 19.357 1.00 43.16 310 TYR A N 1
ATOM 2454 C CA . TYR A 1 310 ? -11.047 -10.679 20.140 1.00 43.16 310 TYR A CA 1
ATOM 2455 C C . TYR A 1 310 ? -11.424 -10.801 21.621 1.00 43.16 310 TYR A C 1
ATOM 2457 O O . TYR A 1 310 ? -11.097 -9.921 22.420 1.00 43.16 310 TYR A O 1
ATOM 2465 N N . CYS A 1 311 ? -12.068 -11.897 22.022 1.00 33.12 311 CYS A N 1
ATOM 2466 C CA . CYS A 1 311 ? -12.321 -12.181 23.428 1.00 33.12 311 CYS A CA 1
ATOM 2467 C C . CYS A 1 311 ? -11.131 -12.932 24.036 1.00 33.12 311 CYS A C 1
ATOM 2469 O O . CYS A 1 311 ? -11.139 -14.156 24.148 1.00 33.12 311 CYS A O 1
ATOM 2471 N N . GLY A 1 312 ? -10.119 -12.181 24.480 1.00 30.34 312 GLY A N 1
ATOM 2472 C CA . GLY A 1 312 ? -9.214 -12.672 25.520 1.00 30.34 312 GLY A CA 1
ATOM 2473 C C . GLY A 1 312 ? -10.005 -13.094 26.774 1.00 30.34 312 GLY A C 1
ATOM 2474 O O . GLY A 1 312 ? -11.134 -12.629 26.967 1.00 30.34 312 GLY A O 1
ATOM 2475 N N . PRO A 1 313 ? -9.460 -13.995 27.613 1.00 27.16 313 PRO A N 1
ATOM 2476 C CA . PRO A 1 313 ? -10.191 -14.557 28.743 1.00 27.16 313 PRO A CA 1
ATOM 2477 C C . PRO A 1 313 ? -10.640 -13.451 29.706 1.00 27.16 313 PRO A C 1
ATOM 2479 O O . PRO A 1 313 ? -9.854 -12.568 30.053 1.00 27.16 313 PRO A O 1
ATOM 2482 N N . ALA A 1 314 ? -11.916 -13.525 30.091 1.00 32.09 314 ALA A N 1
ATOM 2483 C CA . ALA A 1 314 ? -12.549 -12.675 31.098 1.00 32.09 314 ALA A CA 1
ATOM 2484 C C . ALA A 1 314 ? -11.870 -12.765 32.474 1.00 32.09 314 ALA A C 1
ATOM 2486 O O . ALA A 1 314 ? -11.336 -13.851 32.806 1.00 32.09 314 ALA A O 1
#

Sequence (314 aa):
MGEGAVVKDYYFSTVRCQADRVFGRYTRCFLTTDVIPMGVVSATNPLILTVVIKDSWALSKRNAADDARDEVRSLIKIKEGLFEKAAELDIIIPEIVASGRVSFLRNDDWVEDNTDTLYGLGKADDPSFRAHCRIVMSPIGEPLRSTKSVAEFVTVIGDDGIARGMLIDIDYAIDLDQEEQDKRTEMTGTEPYIRINNLSESDVERTSLDDWESIPCLICWFATLGTISGKRREYKELAKFPIADWRHESTASMLTAKQSAFNDFESFRDIIVNNFKPEGDKGDEGRLIKKLAVYLHKHLFQTPDITPDYCGPA

Nearest PDB structures (foldseek):
  4ith-assembly2_B  TM=3.636E-01  e=1.594E-01  Homo sapiens
  6c4d-assembly3_C  TM=2.620E-01  e=3.213E-02  Homo sapiens
  6r5f-assembly2_B  TM=2.650E-01  e=5.939E-01  Homo sapiens
  7mx3-assembly3_C  TM=2.846E-01  e=7.354E+00  Homo sapiens

Mean predicted aligned error: 11.21 Å

Radius of gyration: 21.81 Å; Cα contacts (8 Å, |Δi|>4): 457; chains: 1; bounding box: 52×50×66 Å

Secondary structure (DSSP, 8-state):
-PPPP-----B-S-EEEEE--STT-SEEEEEEBSSPP-S---SSS-----EEEEEEEEE--SSGGG-TT-HHHHHHHHHHHHHHHHHHHT--PPEEEEEEE-EEEETTEEEE-BHHHHH----TT-TT-EEEEEEEEESPPPP----SSHHHHHHHHTTSSS--------TT---TTSTTSSB-SS--S-TTSS-HHHHH-SSPBP-THHHHHHHHHHHHHHHHH-SSTTSPPPGGGGGGSGGGGGG-S-HHHHHHHHHHHHSSHHHHHHHTGGGSPP-STTSHHHHHHHHHHHHHHHHHHS-TTT-TT-----

InterPro domains:
  IPR040976 Fungal-type protein kinase [PF17667] (162-221)

pLDDT: mean 74.88, std 14.95, range [27.16, 94.38]